Protein AF-A0A068TKT9-F1 (afdb_monomer)

Sequence (336 aa):
YDPDANFDAIRVDAVDNVDADLLQLAAQYFREAYGMATNDATSNQHLSILEDWSHNDPAYMNDHGNDQLTMDDYMHTQLIWSLTKSDAQRGKMDRFLDFYLTNRANDNTENEAQPSYSFVRAHDSEVQTVIAEIVTKLHPEAGNGLMPTQAQMDEAFKIYNADQKKAVKEYTHYNMPSAYAMLLTNKDVIPRVYYGDLYTDDGQYMATKSPYFDAIDALLKARTKYVAGGQTMAVDKNDVMTSVRFGKGAMTVNDAGTAETRTEGVGLIISNNHDLKMADSDQVVLHMGIAHANQAFRAVIMTTATGLAVYNDDNAPIRYTDANGDLIFTNKDVYG

InterPro domains:
  IPR003318 Glycoside hydrolase, family 70, catalytic domain [PF02324] (2-336)
  IPR017853 Glycoside hydrolase superfamily [SSF51445] (5-221)

Foldseek 3Di:
DDPVPDDQEEEAPPCVVDDVVVVVVRLVCCCVVQVAPPDDVSLVSYAYAYPDQDPCVLVVCVVVRCSYAYAWVQLLVLLCQQAWDDPVRHDFLCSPCVGTQDRQQQFQDPPPGRAHAYENAELVRLPLQLLQVLLCVVPVVCPSSSDDDPVSSVVSLVLVLVQLQDPDHDRGTGRPLVSLLCQLQDDRYHYDYYLCQQAPSDDDRPPGGGPCNLSNVLSNVLSVQARDEAKRWDADPLSKIKMKHQAHQHRDLAGLGDPRSQRHMDMDIDDNDQQRADDQPDKDKDSNHQVQAFHKDFDQWADDPNGIDGDPDPPGDIFTHHNSNMTIDGRVRDGD

Nearest PDB structures (foldseek):
  8fg8-assembly2_B  TM=9.795E-01  e=2.805E-38  Streptococcus mutans
  8uf5-assembly2_B  TM=9.750E-01  e=5.174E-38  Streptococcus mutans
  8fkl-assembly1_A  TM=9.672E-01  e=2.482E-38  Streptococcus mutans
  4tvd-assembly1_A  TM=9.367E-01  e=5.764E-36  Leuconostoc mesenteroides subsp. mesenteroides
  3ttq-assembly1_A  TM=9.410E-01  e=2.504E-35  Leuconostoc mesenteroides

pLDDT: mean 97.33, std 2.56, range [72.69, 98.94]

Structure (mmCIF, N/CA/C/O backbone):
data_AF-A0A068TKT9-F1
#
_entry.id   AF-A0A068TKT9-F1
#
loop_
_atom_site.group_PDB
_atom_site.id
_atom_site.type_symbol
_atom_site.label_atom_id
_atom_site.label_alt_id
_atom_site.label_comp_id
_atom_site.label_asym_id
_atom_site.label_entity_id
_atom_site.label_seq_id
_atom_site.pdbx_PDB_ins_code
_atom_site.Cartn_x
_atom_site.Cartn_y
_atom_site.Cartn_z
_atom_site.occupancy
_atom_site.B_iso_or_equiv
_atom_site.auth_seq_id
_atom_site.auth_comp_id
_atom_site.auth_asym_id
_atom_site.auth_atom_id
_atom_site.pdbx_PDB_model_num
ATOM 1 N N . TYR A 1 1 ? 11.960 33.888 -15.525 1.00 85.44 1 TYR A N 1
ATOM 2 C CA . TYR A 1 1 ? 12.183 33.417 -14.151 1.00 85.44 1 TYR A CA 1
ATOM 3 C C . TYR A 1 1 ? 10.817 33.254 -13.537 1.00 85.44 1 TYR A C 1
ATOM 5 O O . TYR A 1 1 ? 10.134 34.258 -13.384 1.00 85.44 1 TYR A O 1
ATOM 13 N N . ASP A 1 2 ? 10.394 32.011 -13.343 1.00 95.31 2 ASP A N 1
ATOM 14 C CA . ASP A 1 2 ? 9.086 31.666 -12.792 1.00 95.31 2 ASP A CA 1
ATOM 15 C C . ASP A 1 2 ? 9.317 31.025 -11.413 1.00 95.31 2 ASP A C 1
ATOM 17 O O . ASP A 1 2 ? 9.881 29.930 -11.363 1.00 95.31 2 ASP A O 1
ATOM 21 N N . PRO A 1 3 ? 9.022 31.727 -10.302 1.00 95.06 3 PRO A N 1
ATOM 22 C CA . PRO A 1 3 ? 9.242 31.201 -8.957 1.00 95.06 3 PRO A CA 1
ATOM 23 C C . PRO A 1 3 ? 8.290 30.052 -8.592 1.00 95.06 3 PRO A C 1
ATOM 25 O O . PRO A 1 3 ? 8.588 29.326 -7.647 1.00 95.06 3 PRO A O 1
ATOM 28 N N . ASP A 1 4 ? 7.211 29.850 -9.353 1.00 97.12 4 ASP A N 1
ATOM 29 C CA . ASP A 1 4 ? 6.196 28.822 -9.095 1.00 97.12 4 ASP A CA 1
ATOM 30 C C . ASP A 1 4 ? 6.466 27.520 -9.880 1.00 97.12 4 ASP A C 1
ATOM 32 O O . ASP A 1 4 ? 5.668 26.586 -9.848 1.00 97.12 4 ASP A O 1
ATOM 36 N N . ALA A 1 5 ? 7.598 27.444 -10.592 1.00 97.06 5 ALA A N 1
ATOM 37 C CA . ALA A 1 5 ? 8.005 26.302 -11.419 1.00 97.06 5 ALA A CA 1
ATOM 38 C C . ALA A 1 5 ? 9.244 25.562 -10.867 1.00 97.06 5 ALA A C 1
ATOM 40 O O . ALA A 1 5 ? 10.006 24.964 -11.631 1.00 97.06 5 ALA A O 1
ATOM 41 N N . ASN A 1 6 ? 9.480 25.645 -9.554 1.00 97.06 6 ASN A N 1
ATOM 42 C CA . ASN A 1 6 ? 10.575 24.951 -8.872 1.00 97.06 6 ASN A CA 1
ATOM 43 C C . ASN A 1 6 ? 10.153 23.545 -8.422 1.00 97.06 6 ASN A C 1
ATOM 45 O O . ASN A 1 6 ? 8.972 23.275 -8.232 1.00 97.06 6 ASN A O 1
ATOM 49 N N . PHE A 1 7 ? 11.130 22.658 -8.230 1.00 98.25 7 PHE A N 1
ATOM 50 C CA . PHE A 1 7 ? 10.905 21.406 -7.509 1.00 98.25 7 PHE A CA 1
ATOM 51 C C . PHE A 1 7 ? 10.937 21.656 -6.002 1.00 98.25 7 PHE A C 1
ATOM 53 O O . PHE A 1 7 ? 11.794 22.398 -5.520 1.00 98.25 7 PHE A O 1
ATOM 60 N N . ASP A 1 8 ? 10.050 20.986 -5.272 1.00 98.19 8 ASP A N 1
ATOM 61 C CA . ASP A 1 8 ? 9.957 21.116 -3.816 1.00 98.19 8 ASP A CA 1
ATOM 62 C C . ASP A 1 8 ? 10.850 20.122 -3.065 1.00 98.19 8 ASP A C 1
ATOM 64 O O . ASP A 1 8 ? 11.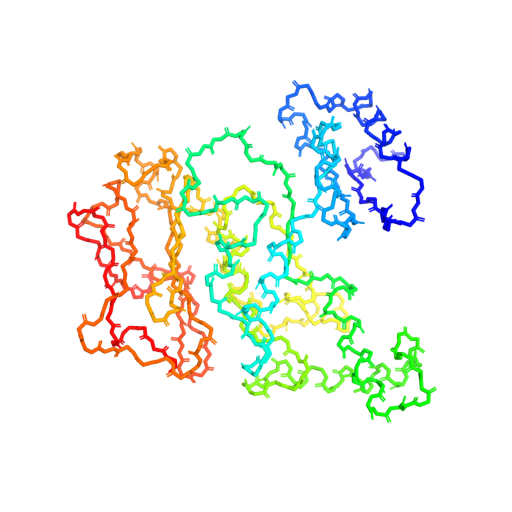219 20.367 -1.921 1.00 98.19 8 ASP A O 1
ATOM 68 N N . ALA A 1 9 ? 11.199 18.995 -3.687 1.00 98.12 9 ALA A N 1
ATOM 69 C CA . ALA A 1 9 ? 11.912 17.896 -3.045 1.00 98.12 9 ALA A CA 1
ATOM 70 C C . ALA A 1 9 ? 12.737 17.080 -4.049 1.00 98.12 9 ALA A C 1
ATOM 72 O O . ALA A 1 9 ? 12.624 17.265 -5.265 1.00 98.12 9 ALA A O 1
ATOM 73 N N . ILE A 1 10 ? 13.553 16.155 -3.537 1.00 98.69 10 ILE A N 1
ATOM 74 C CA . ILE A 1 10 ? 14.392 15.263 -4.345 1.00 98.69 10 ILE A CA 1
ATOM 75 C C . ILE A 1 10 ? 14.132 13.782 -4.045 1.00 98.69 10 ILE A C 1
ATOM 77 O O . ILE A 1 10 ? 13.720 13.404 -2.949 1.00 98.69 10 ILE A O 1
ATOM 81 N N . ARG A 1 11 ? 14.445 12.930 -5.024 1.00 98.81 11 ARG A N 1
ATOM 82 C CA . ARG A 1 11 ? 14.764 11.515 -4.799 1.00 98.81 11 ARG A CA 1
ATOM 83 C C . ARG A 1 11 ? 16.270 11.346 -4.960 1.00 98.81 11 ARG A C 1
ATOM 85 O O . ARG A 1 11 ? 16.796 11.725 -6.006 1.00 98.81 11 ARG A O 1
ATOM 92 N N . VAL A 1 12 ? 16.940 10.764 -3.970 1.00 98.69 12 VAL A N 1
ATOM 93 C CA . VAL A 1 12 ? 18.335 10.333 -4.124 1.00 98.69 12 VAL A CA 1
ATOM 94 C C . VAL A 1 12 ? 18.322 8.945 -4.755 1.00 98.69 12 VAL A C 1
ATOM 96 O O . VAL A 1 12 ? 17.814 7.993 -4.169 1.00 98.69 12 VAL A O 1
ATOM 99 N N . ASP A 1 13 ? 18.785 8.876 -5.997 1.00 98.69 13 ASP A N 1
ATOM 100 C CA . ASP A 1 13 ? 18.866 7.650 -6.793 1.00 98.69 13 ASP A CA 1
ATOM 101 C C . ASP A 1 13 ? 20.052 6.787 -6.355 1.00 98.69 13 ASP A C 1
ATOM 103 O O . ASP A 1 13 ? 21.103 7.342 -6.024 1.00 98.69 13 ASP A O 1
ATOM 107 N N . ALA A 1 14 ? 19.886 5.459 -6.396 1.00 97.94 14 ALA A N 1
ATOM 108 C CA . ALA A 1 14 ? 20.965 4.488 -6.215 1.00 97.94 14 ALA A CA 1
ATOM 109 C C . ALA A 1 14 ? 21.873 4.767 -4.996 1.00 97.94 14 ALA A C 1
ATOM 111 O O . ALA A 1 14 ? 23.102 4.803 -5.121 1.00 97.94 14 ALA A O 1
ATOM 112 N N . VAL A 1 15 ? 21.271 4.976 -3.816 1.00 98.50 15 VAL A N 1
ATOM 113 C CA . VAL A 1 15 ? 21.978 5.384 -2.584 1.00 98.50 15 VAL A CA 1
ATOM 114 C C . VAL A 1 15 ? 23.127 4.429 -2.249 1.00 98.50 15 VAL A C 1
ATOM 116 O O . VAL A 1 15 ? 24.237 4.871 -1.963 1.00 98.50 15 VAL A O 1
ATOM 119 N N . ASP A 1 16 ? 22.901 3.127 -2.417 1.00 98.12 16 ASP A N 1
ATOM 120 C CA . ASP A 1 16 ? 23.878 2.058 -2.163 1.00 98.12 16 ASP A CA 1
ATOM 121 C C . ASP A 1 16 ? 25.043 1.990 -3.169 1.00 98.12 16 ASP A C 1
ATOM 123 O O . ASP A 1 16 ? 25.909 1.110 -3.099 1.00 98.12 16 ASP A O 1
ATOM 127 N N . ASN A 1 17 ? 25.068 2.878 -4.164 1.00 98.31 17 ASN A N 1
ATOM 128 C CA . ASN A 1 17 ? 26.062 2.882 -5.237 1.00 98.31 17 ASN A CA 1
ATOM 129 C C . ASN A 1 17 ? 26.897 4.165 -5.287 1.00 98.31 17 ASN A C 1
ATOM 131 O O . ASN A 1 17 ? 27.710 4.332 -6.202 1.00 98.31 17 ASN A O 1
ATOM 135 N N . VAL A 1 18 ? 26.730 5.051 -4.306 1.00 98.12 18 VAL A N 1
ATOM 136 C CA . VAL A 1 18 ? 27.427 6.336 -4.212 1.00 98.12 18 VAL A CA 1
ATOM 137 C C . VAL A 1 18 ? 28.032 6.541 -2.823 1.00 98.12 18 VAL A C 1
ATOM 139 O O . VAL A 1 18 ? 27.843 5.741 -1.912 1.00 98.12 18 VAL A O 1
ATOM 142 N N . ASP A 1 19 ? 28.816 7.607 -2.673 1.00 98.19 19 ASP A N 1
ATOM 143 C CA . ASP A 1 19 ? 29.329 8.017 -1.367 1.00 98.19 19 ASP A CA 1
ATOM 144 C C . ASP A 1 19 ? 28.186 8.584 -0.505 1.00 98.19 19 ASP A C 1
ATOM 146 O O . ASP A 1 19 ? 27.463 9.488 -0.942 1.00 98.19 19 ASP A O 1
ATOM 150 N N . ALA A 1 20 ? 28.033 8.061 0.715 1.00 97.50 20 ALA A N 1
ATOM 151 C CA . ALA A 1 20 ? 26.976 8.453 1.643 1.00 97.50 20 ALA A CA 1
ATOM 152 C C . ALA A 1 20 ? 27.090 9.917 2.104 1.00 97.50 20 ALA A C 1
ATOM 154 O O . ALA A 1 20 ? 26.076 10.490 2.500 1.00 97.50 20 ALA A O 1
ATOM 155 N N . ASP A 1 21 ? 28.258 10.562 1.953 1.00 98.25 21 ASP A N 1
ATOM 156 C CA . ASP A 1 21 ? 28.441 12.001 2.204 1.00 98.25 21 ASP A CA 1
ATOM 157 C C . ASP A 1 21 ? 27.395 12.866 1.464 1.00 98.25 21 ASP A C 1
ATOM 159 O O . ASP A 1 21 ? 26.999 13.939 1.937 1.00 98.25 21 ASP A O 1
ATOM 163 N N . LEU A 1 22 ? 26.897 12.397 0.310 1.00 98.56 22 LEU A N 1
ATOM 164 C CA . LEU A 1 22 ? 25.840 13.068 -0.451 1.00 98.56 22 LEU A CA 1
ATOM 165 C C . LEU A 1 22 ? 24.538 13.236 0.347 1.00 98.56 22 LEU A C 1
ATOM 167 O O . LEU A 1 22 ? 23.844 14.237 0.159 1.00 98.56 22 LEU A O 1
ATOM 171 N N . LEU A 1 23 ? 24.219 12.307 1.252 1.00 98.50 23 LEU A N 1
ATOM 172 C CA . LEU A 1 23 ? 23.017 12.366 2.087 1.00 98.50 23 LEU A CA 1
ATOM 173 C C . LEU A 1 23 ? 23.104 13.527 3.082 1.00 98.50 23 LEU A C 1
ATOM 175 O O . LEU A 1 23 ? 22.154 14.301 3.226 1.00 98.50 23 LEU A O 1
ATOM 179 N N . GLN A 1 24 ? 24.271 13.725 3.704 1.00 98.00 24 GLN A N 1
ATOM 180 C CA . GLN A 1 24 ? 24.495 14.835 4.634 1.00 98.00 24 GLN A CA 1
ATOM 181 C C . GLN A 1 24 ? 24.553 16.176 3.908 1.00 98.00 24 GLN A C 1
ATOM 183 O O . GLN A 1 24 ? 24.014 17.158 4.414 1.00 98.00 24 GLN A O 1
ATOM 188 N N . LEU A 1 25 ? 25.150 16.226 2.714 1.00 98.44 25 LEU A N 1
ATOM 189 C CA . LEU A 1 25 ? 25.159 17.436 1.889 1.00 98.44 25 LEU A CA 1
ATOM 190 C C . LEU A 1 25 ? 23.742 17.838 1.461 1.00 98.44 25 LEU A C 1
ATOM 192 O O . LEU A 1 25 ? 23.379 19.012 1.561 1.00 98.44 25 LEU A O 1
ATOM 196 N N . ALA A 1 26 ? 22.923 16.874 1.032 1.00 98.38 26 ALA A N 1
ATOM 197 C CA . ALA A 1 26 ? 21.523 17.118 0.703 1.00 98.38 26 ALA A CA 1
ATOM 198 C C . ALA A 1 26 ? 20.732 17.579 1.936 1.00 98.38 26 ALA A C 1
ATOM 200 O O . ALA A 1 26 ? 20.029 18.587 1.873 1.00 98.38 26 ALA A O 1
ATOM 201 N N . ALA A 1 27 ? 20.889 16.899 3.075 1.00 97.88 27 ALA A N 1
ATOM 202 C CA . ALA A 1 27 ? 20.242 17.278 4.329 1.00 97.88 27 ALA A CA 1
ATOM 203 C C . ALA A 1 27 ? 20.622 18.704 4.757 1.00 97.88 27 ALA A C 1
ATOM 205 O O . ALA A 1 27 ? 19.749 19.520 5.050 1.00 97.88 27 ALA A O 1
ATOM 206 N N . GLN A 1 28 ? 21.916 19.037 4.738 1.00 98.25 28 GLN A N 1
ATOM 207 C CA . GLN A 1 28 ? 22.406 20.371 5.072 1.00 98.25 28 GLN A CA 1
ATOM 208 C C . GLN A 1 28 ? 21.787 21.435 4.163 1.00 98.25 28 GLN A C 1
ATOM 210 O O . GLN A 1 28 ? 21.270 22.431 4.666 1.00 98.25 28 GLN A O 1
ATOM 215 N N . TYR A 1 29 ? 21.791 21.211 2.846 1.00 98.56 29 TYR A N 1
ATOM 216 C CA . TYR A 1 29 ? 21.186 22.142 1.897 1.00 98.56 29 TYR A CA 1
ATOM 217 C C . TYR A 1 29 ? 19.711 22.398 2.222 1.00 98.56 29 TYR A C 1
ATOM 219 O O . TYR A 1 29 ? 19.298 23.551 2.326 1.00 98.56 29 TYR A O 1
ATOM 227 N N . PHE A 1 30 ? 18.924 21.342 2.437 1.00 98.31 30 PHE A N 1
ATOM 228 C CA . PHE A 1 30 ? 17.495 21.481 2.701 1.00 98.31 30 PHE A CA 1
ATOM 229 C C . PHE A 1 30 ? 17.198 22.141 4.060 1.00 98.31 30 PHE A C 1
ATOM 231 O O . PHE A 1 30 ? 16.273 22.951 4.174 1.00 98.31 30 PHE A O 1
ATOM 238 N N . ARG A 1 31 ? 18.011 21.866 5.086 1.00 97.44 31 ARG A N 1
ATOM 239 C CA . ARG A 1 31 ? 17.943 22.556 6.385 1.00 97.44 31 ARG A CA 1
ATOM 240 C C . ARG A 1 31 ? 18.254 24.047 6.250 1.00 97.44 31 ARG A C 1
ATOM 242 O O . ARG A 1 31 ? 17.521 24.867 6.793 1.00 97.44 31 ARG A O 1
ATOM 249 N N . GLU A 1 32 ? 19.300 24.413 5.513 1.00 98.12 32 GLU A N 1
ATOM 250 C CA . GLU A 1 32 ? 19.720 25.811 5.347 1.00 98.12 32 GLU A CA 1
ATOM 251 C C . GLU A 1 32 ? 18.785 26.613 4.432 1.00 98.12 32 GLU A C 1
ATOM 253 O O . GLU A 1 32 ? 18.460 27.760 4.739 1.00 98.12 32 GLU A O 1
ATOM 258 N N . ALA A 1 33 ? 18.345 26.024 3.318 1.00 97.81 33 ALA A N 1
ATOM 259 C CA . ALA A 1 33 ? 17.537 26.706 2.311 1.00 97.81 33 ALA A CA 1
ATOM 260 C C . ALA A 1 33 ? 16.054 26.804 2.694 1.00 97.81 33 ALA A C 1
ATOM 262 O O . ALA A 1 33 ? 15.417 27.816 2.397 1.00 97.81 33 ALA A O 1
ATOM 263 N N . TYR A 1 34 ? 15.513 25.776 3.357 1.00 96.88 34 TYR A N 1
ATOM 264 C CA . TYR A 1 34 ? 14.074 25.658 3.616 1.00 96.88 34 TYR A CA 1
ATOM 265 C C . TYR A 1 34 ? 13.717 25.565 5.102 1.00 96.88 34 TYR A C 1
ATOM 267 O O . TYR A 1 34 ? 12.541 25.570 5.454 1.00 96.88 34 TYR A O 1
ATOM 275 N N . GLY A 1 35 ? 14.706 25.499 5.999 1.00 96.06 35 GLY A N 1
ATOM 276 C CA . GLY A 1 35 ? 14.446 25.363 7.431 1.00 96.06 35 GLY A CA 1
ATOM 277 C C . GLY A 1 35 ? 13.887 23.991 7.817 1.00 96.06 35 GLY A C 1
ATOM 278 O O . GLY A 1 35 ? 13.164 23.897 8.813 1.00 96.06 35 GLY A O 1
ATOM 279 N N . MET A 1 36 ? 14.191 22.939 7.045 1.00 94.38 36 MET A N 1
ATOM 280 C CA . MET A 1 36 ? 13.888 21.551 7.423 1.00 94.38 36 MET A CA 1
ATOM 281 C C . MET A 1 36 ? 14.383 21.230 8.843 1.00 94.38 36 MET A C 1
ATOM 283 O O . MET A 1 36 ? 15.317 21.858 9.345 1.00 94.38 36 MET A O 1
ATOM 287 N N . ALA A 1 37 ? 13.755 20.237 9.481 1.00 89.56 37 ALA A N 1
ATOM 288 C CA . ALA A 1 37 ? 14.052 19.779 10.845 1.00 89.56 37 ALA A CA 1
ATOM 289 C C . ALA A 1 37 ? 13.785 20.816 11.960 1.00 89.56 37 ALA A C 1
ATOM 291 O O . ALA A 1 37 ? 14.164 20.608 13.112 1.00 89.56 37 ALA A O 1
ATOM 292 N N . THR A 1 38 ? 13.096 21.922 11.653 1.00 92.38 38 THR A N 1
ATOM 293 C CA . THR A 1 38 ? 12.636 22.884 12.673 1.00 92.38 38 THR A CA 1
ATOM 294 C C . THR A 1 38 ? 11.271 22.522 13.257 1.00 92.38 38 THR A C 1
ATOM 296 O O . THR A 1 38 ? 11.047 22.722 14.449 1.00 92.38 38 THR A O 1
ATOM 299 N N . ASN A 1 39 ? 10.348 22.035 12.422 1.00 95.31 39 ASN A N 1
ATOM 300 C CA . ASN A 1 39 ? 9.014 21.556 12.790 1.00 95.31 39 ASN A CA 1
ATOM 301 C C . ASN A 1 39 ? 8.372 20.805 11.606 1.00 95.31 39 ASN A C 1
ATOM 303 O O . ASN A 1 39 ? 8.753 21.030 10.456 1.00 95.31 39 ASN A O 1
ATOM 307 N N . ASP A 1 40 ? 7.353 19.988 11.875 1.00 95.88 40 ASP A N 1
ATOM 308 C CA . ASP A 1 40 ? 6.693 19.152 10.860 1.00 95.88 40 ASP A CA 1
ATOM 309 C C . ASP A 1 40 ? 6.048 19.953 9.729 1.00 95.88 40 ASP A C 1
ATOM 311 O O . ASP A 1 40 ? 6.098 19.543 8.575 1.00 95.88 40 ASP A O 1
ATOM 315 N N . ALA A 1 41 ? 5.445 21.109 10.027 1.00 97.19 41 ALA A N 1
ATOM 316 C CA . ALA A 1 41 ? 4.762 21.904 9.009 1.00 97.19 41 ALA A CA 1
ATOM 317 C C . ALA A 1 41 ? 5.743 22.452 7.965 1.00 97.19 41 ALA A C 1
ATOM 319 O O . ALA A 1 41 ? 5.398 22.518 6.786 1.00 97.19 41 ALA A O 1
ATOM 320 N N . THR A 1 42 ? 6.956 22.821 8.383 1.00 96.62 42 THR A N 1
ATOM 321 C CA . THR A 1 42 ? 8.046 23.180 7.470 1.00 96.62 42 THR A CA 1
ATOM 322 C C . THR A 1 42 ? 8.599 21.940 6.779 1.00 96.62 42 THR A C 1
ATOM 324 O O . THR A 1 42 ? 8.730 21.936 5.558 1.00 96.62 42 THR A O 1
ATOM 327 N N . SER A 1 43 ? 8.871 20.868 7.532 1.00 96.19 43 SER A N 1
ATOM 328 C CA . SER A 1 43 ? 9.495 19.670 6.970 1.00 96.19 43 SER A CA 1
ATOM 329 C C . SER A 1 43 ? 8.643 19.001 5.885 1.00 96.19 43 SER A C 1
ATOM 331 O O . SER A 1 43 ? 9.140 18.584 4.840 1.00 96.19 43 SER A O 1
ATOM 333 N N . ASN A 1 44 ? 7.328 18.973 6.091 1.00 97.31 44 ASN A N 1
ATOM 334 C CA . ASN A 1 44 ? 6.392 18.313 5.189 1.00 97.31 44 ASN A CA 1
ATOM 335 C C . ASN A 1 44 ? 6.199 19.048 3.851 1.00 97.31 44 ASN A C 1
ATOM 337 O O . ASN A 1 44 ? 5.582 18.492 2.945 1.00 97.31 44 ASN A O 1
ATOM 341 N N . GLN A 1 45 ? 6.722 20.271 3.704 1.00 97.56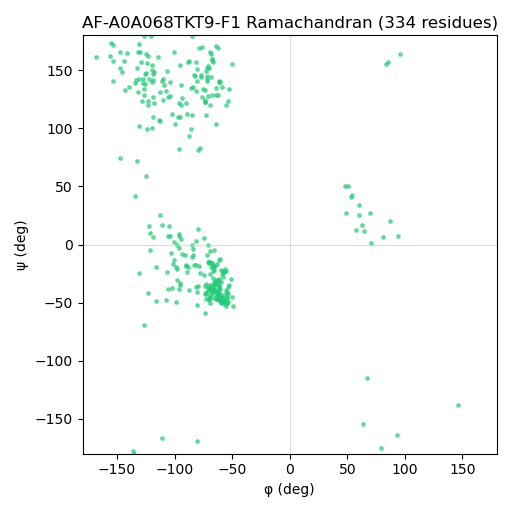 45 GLN A N 1
ATOM 342 C CA . GLN A 1 45 ? 6.697 21.007 2.433 1.00 97.56 45 GLN A CA 1
ATOM 343 C C . GLN A 1 45 ? 7.780 20.532 1.454 1.00 97.56 45 GLN A C 1
ATOM 345 O O . GLN A 1 45 ? 7.648 20.769 0.259 1.00 97.56 45 GLN A O 1
ATOM 350 N N . HIS A 1 46 ? 8.813 19.830 1.935 1.00 97.75 46 HIS A N 1
ATOM 351 C CA . HIS A 1 46 ? 9.990 19.452 1.143 1.00 97.75 46 HIS A CA 1
ATOM 352 C C . HIS A 1 46 ? 10.390 17.979 1.355 1.00 97.75 46 HIS A C 1
ATOM 354 O O . HIS A 1 46 ? 11.569 17.640 1.485 1.00 97.75 46 HIS A O 1
ATOM 360 N N . LEU A 1 47 ? 9.395 17.084 1.405 1.00 97.00 47 LEU A N 1
ATOM 361 C CA . LEU A 1 47 ? 9.582 15.651 1.665 1.00 97.00 47 LEU A CA 1
ATOM 362 C C . LEU A 1 47 ? 10.391 14.962 0.562 1.00 97.00 47 LEU A C 1
ATOM 364 O O . LEU A 1 47 ? 9.872 14.648 -0.510 1.00 97.00 47 LEU A O 1
ATOM 368 N N . SER A 1 48 ? 11.657 14.690 0.863 1.00 98.50 48 SER A N 1
ATOM 369 C CA . SER A 1 48 ? 12.580 13.974 -0.017 1.00 98.50 48 SER A CA 1
ATOM 370 C C . SER A 1 48 ? 12.626 12.484 0.323 1.00 98.50 48 SER A C 1
ATOM 372 O O . SER A 1 48 ? 12.346 12.096 1.456 1.00 98.50 48 SER A O 1
ATOM 374 N N . ILE A 1 49 ? 12.971 11.641 -0.651 1.00 98.88 49 ILE A N 1
ATOM 375 C CA . ILE A 1 49 ? 12.996 10.175 -0.501 1.00 98.88 49 ILE A CA 1
ATOM 376 C C . ILE A 1 49 ? 14.327 9.579 -0.963 1.00 98.88 49 ILE A C 1
ATOM 378 O O . ILE A 1 49 ? 15.020 10.156 -1.806 1.00 98.88 49 ILE A O 1
ATOM 382 N N . LEU A 1 50 ? 14.650 8.399 -0.454 1.00 98.88 50 LEU A N 1
ATOM 383 C CA . LEU A 1 50 ? 15.832 7.631 -0.825 1.00 98.88 50 LEU A CA 1
ATOM 384 C C . LEU A 1 50 ? 15.449 6.383 -1.613 1.00 98.88 50 LEU A C 1
ATOM 386 O O . LEU A 1 50 ? 14.427 5.765 -1.343 1.00 98.88 50 LEU A O 1
ATOM 390 N N . GLU A 1 51 ? 16.242 6.019 -2.612 1.00 98.69 51 GLU A N 1
ATOM 391 C CA . GLU A 1 51 ? 16.273 4.647 -3.116 1.00 98.69 51 GLU A CA 1
ATOM 392 C C . GLU A 1 51 ? 17.432 3.905 -2.448 1.00 98.69 51 GLU A C 1
ATOM 394 O O . GLU A 1 51 ? 18.541 3.836 -2.979 1.00 98.69 51 GLU A O 1
ATOM 399 N N . ASP A 1 52 ? 17.151 3.428 -1.242 1.00 98.19 52 ASP A N 1
ATOM 400 C CA . ASP A 1 52 ? 18.068 2.797 -0.302 1.00 98.19 52 ASP A CA 1
ATOM 401 C C . ASP A 1 52 ? 17.597 1.361 -0.017 1.00 98.19 52 ASP A C 1
ATOM 403 O O . ASP A 1 52 ? 16.609 1.128 0.680 1.00 98.19 52 ASP A O 1
ATOM 407 N N . TRP A 1 53 ? 18.228 0.381 -0.670 1.00 98.19 53 TRP A N 1
ATOM 408 C CA . TRP A 1 53 ? 17.751 -1.008 -0.698 1.00 98.19 53 TRP A CA 1
ATOM 409 C C . TRP A 1 53 ? 18.313 -1.846 0.450 1.00 98.19 53 TRP A C 1
ATOM 411 O O . TRP A 1 53 ? 17.797 -2.929 0.741 1.00 98.19 53 TRP A O 1
ATOM 421 N N . SER A 1 54 ? 19.390 -1.397 1.091 1.00 97.50 54 SER A N 1
ATOM 422 C CA . SER A 1 54 ? 20.014 -2.123 2.185 1.00 97.50 54 SER A CA 1
ATOM 423 C C . SER A 1 54 ? 19.181 -1.994 3.464 1.00 97.50 54 SER A C 1
ATOM 425 O O . SER A 1 54 ? 18.804 -0.915 3.911 1.00 97.50 54 SER A O 1
ATOM 427 N N . HIS A 1 55 ? 18.952 -3.119 4.152 1.00 95.62 55 HIS A N 1
ATOM 428 C CA . HIS A 1 55 ? 18.247 -3.129 5.446 1.00 95.62 55 HIS A CA 1
ATOM 429 C C . HIS A 1 55 ? 19.002 -2.411 6.575 1.00 95.62 55 HIS A C 1
ATOM 431 O O . HIS A 1 55 ? 18.466 -2.287 7.675 1.00 95.62 55 HIS A O 1
ATOM 437 N N . ASN A 1 56 ? 20.231 -1.947 6.330 1.00 97.50 56 ASN A N 1
ATOM 438 C CA . ASN A 1 56 ? 20.980 -1.125 7.281 1.00 97.50 56 ASN A CA 1
ATOM 439 C C . ASN A 1 56 ? 20.688 0.375 7.123 1.00 97.50 56 ASN A C 1
ATOM 441 O O . ASN A 1 56 ? 20.939 1.140 8.057 1.00 97.50 56 ASN A O 1
ATOM 445 N N . ASP A 1 57 ? 20.162 0.796 5.975 1.00 98.44 57 ASP A N 1
ATOM 446 C CA . ASP A 1 57 ? 20.027 2.208 5.617 1.00 98.44 57 ASP A CA 1
ATOM 447 C C . ASP A 1 57 ? 18.975 2.922 6.472 1.00 98.44 57 ASP A C 1
ATOM 449 O O . ASP A 1 57 ? 19.272 4.022 6.947 1.00 98.44 57 ASP A O 1
ATOM 453 N N . PRO A 1 58 ? 17.825 2.299 6.823 1.00 98.44 58 PRO A N 1
ATOM 454 C CA . PRO A 1 58 ? 16.908 2.889 7.789 1.00 98.44 58 PRO A CA 1
ATOM 455 C C . PRO A 1 58 ? 17.595 3.234 9.116 1.00 98.44 58 PRO A C 1
ATOM 457 O O . PRO A 1 58 ? 17.457 4.352 9.606 1.00 98.44 58 PRO A O 1
ATOM 460 N N . ALA A 1 59 ? 18.397 2.326 9.682 1.00 98.19 59 ALA A N 1
ATOM 461 C CA . ALA A 1 59 ? 19.084 2.586 10.949 1.00 98.19 59 ALA A CA 1
ATOM 462 C C . ALA A 1 59 ? 20.061 3.767 10.830 1.00 98.19 59 ALA A C 1
ATOM 464 O O . ALA A 1 59 ? 20.069 4.651 11.686 1.00 98.19 59 ALA A O 1
ATOM 465 N N . TYR A 1 60 ? 20.821 3.821 9.732 1.00 98.19 60 TYR A N 1
ATOM 466 C CA . TYR A 1 60 ? 21.691 4.954 9.436 1.00 98.19 60 TYR A CA 1
ATOM 467 C C . TYR A 1 60 ? 20.895 6.262 9.329 1.00 98.19 60 TYR A C 1
ATOM 469 O O . TYR A 1 60 ? 21.240 7.241 9.987 1.00 98.19 60 TYR A O 1
ATOM 477 N N . MET A 1 61 ? 19.807 6.293 8.559 1.00 98.19 61 MET A N 1
ATOM 478 C CA . MET A 1 61 ? 18.994 7.501 8.390 1.00 98.19 61 MET A CA 1
ATOM 479 C C . MET A 1 61 ? 18.364 7.972 9.697 1.00 98.19 61 MET A C 1
ATOM 481 O O . MET A 1 61 ? 18.304 9.180 9.948 1.00 98.19 61 MET A O 1
ATOM 485 N N . ASN A 1 62 ? 17.978 7.035 10.564 1.00 97.25 62 ASN A N 1
ATOM 486 C CA . ASN A 1 62 ? 17.449 7.353 11.880 1.00 97.25 62 ASN A CA 1
ATOM 487 C C . ASN A 1 62 ? 18.485 8.066 12.758 1.00 97.25 62 ASN A C 1
ATOM 489 O O . ASN A 1 62 ? 18.178 9.091 13.368 1.00 97.25 62 ASN A O 1
ATOM 493 N N . ASP A 1 63 ? 19.730 7.584 12.748 1.00 97.56 63 ASP A N 1
ATOM 494 C CA . ASP A 1 63 ? 20.847 8.202 13.473 1.00 97.56 63 ASP A CA 1
ATOM 495 C C . ASP A 1 63 ? 21.237 9.583 12.907 1.00 97.56 63 ASP A C 1
ATOM 497 O O . ASP A 1 63 ? 21.863 10.388 13.603 1.00 97.56 63 ASP A O 1
ATOM 501 N N . HIS A 1 64 ? 20.842 9.886 11.664 1.00 96.06 64 HIS A N 1
ATOM 502 C CA . HIS A 1 64 ? 21.162 11.138 10.965 1.00 96.06 64 HIS A CA 1
ATOM 503 C C . HIS A 1 64 ? 19.978 12.112 10.850 1.00 96.06 64 HIS A C 1
ATOM 505 O O . HIS A 1 64 ? 20.114 13.176 10.243 1.00 96.06 64 HIS A O 1
ATOM 511 N N . GLY A 1 65 ? 18.852 11.815 11.506 1.00 94.81 65 GLY A N 1
ATOM 512 C CA . GLY A 1 65 ? 17.727 12.741 11.663 1.00 94.81 65 GLY A CA 1
ATOM 513 C C . GLY A 1 65 ? 16.621 12.623 10.615 1.00 94.81 65 GLY A C 1
ATOM 514 O O . GLY A 1 65 ? 15.700 13.434 10.647 1.00 94.81 65 GLY A O 1
ATOM 515 N N . ASN A 1 66 ? 16.673 11.617 9.734 1.00 96.81 66 ASN A N 1
ATOM 516 C CA . ASN A 1 66 ? 15.637 11.323 8.736 1.00 96.81 66 ASN A CA 1
ATOM 517 C C . ASN A 1 66 ? 15.248 12.523 7.836 1.00 96.81 66 ASN A C 1
ATOM 519 O O . ASN A 1 66 ? 14.068 12.725 7.547 1.00 96.81 66 ASN A O 1
ATOM 523 N N . ASP A 1 67 ? 16.211 13.336 7.377 1.00 96.25 67 ASP A N 1
ATOM 524 C CA . ASP A 1 67 ? 15.913 14.472 6.478 1.00 96.25 67 ASP A CA 1
ATOM 525 C C . ASP A 1 67 ? 15.396 14.041 5.097 1.00 96.25 67 ASP A C 1
ATOM 527 O O . ASP A 1 67 ? 14.744 14.818 4.398 1.00 96.25 67 ASP A O 1
ATOM 531 N N . GLN A 1 68 ? 15.689 12.803 4.699 1.00 98.25 68 GLN A N 1
ATOM 532 C CA . GLN A 1 68 ? 15.060 12.113 3.582 1.00 98.25 68 GLN A CA 1
ATOM 533 C C . GLN A 1 68 ? 14.441 10.812 4.097 1.00 98.25 68 GLN A C 1
ATOM 535 O O . GLN A 1 68 ? 15.002 10.146 4.968 1.00 98.25 68 GLN A O 1
ATOM 540 N N . LEU A 1 69 ? 13.282 10.449 3.556 1.00 98.50 69 LEU A N 1
ATOM 541 C CA . LEU A 1 69 ? 12.573 9.232 3.929 1.00 98.50 69 LEU A CA 1
ATOM 542 C C . LEU A 1 69 ? 13.280 8.010 3.345 1.00 98.50 69 LEU A C 1
ATOM 544 O O . LEU A 1 69 ? 13.420 7.899 2.124 1.00 98.50 69 LEU A O 1
ATOM 548 N N . THR A 1 70 ? 13.639 7.082 4.224 1.00 98.81 70 THR A N 1
ATOM 549 C CA . THR A 1 70 ? 14.068 5.729 3.860 1.00 98.81 70 THR A CA 1
ATOM 550 C C . THR A 1 70 ? 12.891 4.906 3.330 1.00 98.81 70 THR A C 1
ATOM 552 O O . THR A 1 70 ? 11.727 5.144 3.692 1.00 98.81 70 THR A O 1
ATOM 555 N N . MET A 1 71 ? 13.172 3.935 2.470 1.00 98.44 71 MET A N 1
ATOM 556 C CA . MET A 1 71 ? 12.196 2.928 2.078 1.00 98.44 71 MET A CA 1
ATOM 557 C C . MET A 1 71 ? 11.958 1.901 3.204 1.00 98.44 71 MET A C 1
ATOM 559 O O . MET A 1 71 ? 12.884 1.302 3.742 1.00 98.44 71 MET A O 1
ATOM 563 N N . ASP A 1 72 ? 10.692 1.600 3.507 1.00 98.56 72 ASP A N 1
ATOM 564 C CA . ASP A 1 72 ? 10.314 0.400 4.268 1.00 98.56 72 ASP A CA 1
ATOM 565 C C . ASP A 1 72 ? 10.321 -0.816 3.323 1.00 98.56 72 ASP A C 1
ATOM 567 O O . ASP A 1 72 ? 9.282 -1.227 2.780 1.00 98.56 72 ASP A O 1
ATOM 571 N N . ASP A 1 73 ? 11.524 -1.358 3.093 1.00 97.94 73 ASP A N 1
ATOM 572 C CA . ASP A 1 73 ? 11.737 -2.534 2.241 1.00 97.94 73 ASP A CA 1
ATOM 573 C C . ASP A 1 73 ? 11.169 -3.818 2.866 1.00 97.94 73 ASP A C 1
ATOM 575 O O . ASP A 1 73 ? 10.755 -4.732 2.154 1.00 97.94 73 ASP A O 1
ATOM 579 N N . TYR A 1 74 ? 11.049 -3.886 4.197 1.00 97.69 74 TYR A N 1
ATOM 580 C CA . TYR A 1 74 ? 10.377 -5.005 4.860 1.00 97.69 74 TYR A CA 1
ATOM 581 C C . TYR A 1 74 ? 8.906 -5.084 4.446 1.00 97.69 74 TYR A C 1
ATOM 583 O O . TYR A 1 74 ? 8.424 -6.160 4.068 1.00 97.69 74 TYR A O 1
ATOM 591 N N . MET A 1 75 ? 8.212 -3.940 4.459 1.00 97.62 75 MET A N 1
ATOM 592 C CA . MET A 1 75 ? 6.833 -3.836 3.997 1.00 97.62 75 MET A CA 1
ATOM 593 C C . MET A 1 75 ? 6.721 -4.087 2.489 1.00 97.62 75 MET A C 1
ATOM 595 O O . MET A 1 75 ? 5.868 -4.879 2.084 1.00 97.62 75 MET A O 1
ATOM 599 N N . HIS A 1 76 ? 7.589 -3.488 1.661 1.00 98.19 76 HIS A N 1
ATOM 600 C CA . HIS A 1 76 ? 7.637 -3.760 0.215 1.00 98.19 76 HIS A CA 1
ATOM 601 C C . HIS A 1 76 ? 7.788 -5.265 -0.059 1.00 98.19 76 HIS A C 1
ATOM 603 O O . HIS A 1 76 ? 6.988 -5.872 -0.775 1.00 98.19 76 HIS A O 1
ATOM 609 N N . THR A 1 77 ? 8.751 -5.900 0.607 1.00 97.81 77 THR A N 1
ATOM 610 C CA . THR A 1 77 ? 9.022 -7.330 0.497 1.00 97.81 77 THR A CA 1
ATOM 611 C C . THR A 1 77 ? 7.801 -8.163 0.882 1.00 97.81 77 THR A C 1
ATOM 613 O O . THR A 1 77 ? 7.469 -9.092 0.151 1.00 97.81 77 THR A O 1
ATOM 616 N N . GLN A 1 78 ? 7.086 -7.864 1.974 1.00 97.88 78 GLN A N 1
ATOM 617 C CA . GLN A 1 78 ? 5.906 -8.665 2.341 1.00 97.88 78 GLN A CA 1
ATOM 618 C C . GLN A 1 78 ? 4.707 -8.411 1.421 1.00 97.88 78 GLN A C 1
ATOM 620 O O . GLN A 1 78 ? 3.982 -9.356 1.099 1.00 97.88 78 GLN A O 1
ATOM 625 N N . LEU A 1 79 ? 4.525 -7.185 0.915 1.00 98.56 79 LEU A N 1
ATOM 626 C CA . LEU A 1 79 ? 3.550 -6.920 -0.148 1.00 98.56 79 LEU A CA 1
ATOM 627 C C . LEU A 1 79 ? 3.812 -7.832 -1.347 1.00 98.56 79 LEU A C 1
ATOM 629 O O . LEU A 1 79 ? 2.875 -8.410 -1.891 1.00 98.56 79 LEU A O 1
ATOM 633 N N . ILE A 1 80 ? 5.077 -8.034 -1.712 1.00 97.94 80 ILE A N 1
ATOM 634 C CA . ILE A 1 80 ? 5.426 -8.923 -2.812 1.00 97.94 80 ILE A CA 1
ATOM 635 C C . ILE A 1 80 ? 5.263 -10.401 -2.440 1.00 97.94 80 ILE A C 1
ATOM 637 O O . ILE A 1 80 ? 4.492 -11.143 -3.055 1.00 97.94 80 ILE A O 1
ATOM 641 N N . TRP A 1 81 ? 5.979 -10.847 -1.416 1.00 98.00 81 TRP A N 1
ATOM 642 C CA . TRP A 1 81 ? 6.141 -12.263 -1.114 1.00 98.00 81 TRP A CA 1
ATOM 643 C C . TRP A 1 81 ? 4.946 -12.891 -0.416 1.00 98.00 81 TRP A C 1
ATOM 645 O O . TRP A 1 81 ? 4.764 -14.092 -0.567 1.00 98.00 81 TRP A O 1
ATOM 655 N N . SER A 1 82 ? 4.108 -12.133 0.289 1.00 98.19 82 SER A N 1
ATOM 656 C CA . SER A 1 82 ? 2.904 -12.685 0.924 1.00 98.19 82 SER A CA 1
ATOM 657 C C . SER A 1 82 ? 1.639 -12.461 0.097 1.00 98.19 82 SER A C 1
ATOM 659 O O . SER A 1 82 ? 0.683 -13.212 0.261 1.00 98.19 82 SER A O 1
ATOM 661 N N . LEU A 1 83 ? 1.600 -11.491 -0.826 1.00 98.38 83 LEU A N 1
ATOM 662 C CA . LEU A 1 83 ? 0.385 -11.217 -1.608 1.00 98.38 83 LEU A CA 1
ATOM 663 C C . LEU A 1 83 ? 0.541 -11.468 -3.102 1.00 98.38 83 LEU A C 1
ATOM 665 O O . LEU A 1 83 ? -0.333 -12.118 -3.682 1.00 98.38 83 LEU A O 1
ATOM 669 N N . THR A 1 84 ? 1.595 -10.960 -3.736 1.00 97.94 84 THR A N 1
ATOM 670 C CA . THR A 1 84 ? 1.599 -10.816 -5.197 1.00 97.94 84 THR A CA 1
ATOM 671 C C . THR A 1 84 ? 2.316 -11.922 -5.963 1.00 97.94 84 THR A C 1
ATOM 673 O O . THR A 1 84 ? 2.044 -12.090 -7.155 1.00 97.94 84 THR A O 1
ATOM 676 N N . LYS A 1 85 ? 3.196 -12.699 -5.318 1.00 97.44 85 LYS A N 1
ATOM 677 C CA . LYS A 1 85 ? 3.795 -13.893 -5.937 1.00 97.44 85 LYS A CA 1
ATOM 678 C C . LYS A 1 85 ? 2.738 -14.969 -6.248 1.00 97.44 85 LYS A C 1
ATOM 680 O O . LYS A 1 85 ? 1.573 -14.871 -5.863 1.00 97.44 85 LYS A O 1
ATOM 685 N N . SER A 1 86 ? 3.146 -16.004 -6.981 1.00 95.69 86 SER A N 1
ATOM 686 C CA . SER A 1 86 ? 2.293 -17.162 -7.271 1.00 95.69 86 SER A CA 1
ATOM 687 C C . SER A 1 86 ? 1.990 -17.982 -6.013 1.00 95.69 86 SER A C 1
ATOM 689 O O . SER A 1 86 ? 2.756 -17.956 -5.054 1.00 95.69 86 SER A O 1
ATOM 691 N N . ASP A 1 87 ? 0.915 -18.771 -6.030 1.00 92.00 87 ASP A N 1
ATOM 692 C CA . ASP A 1 87 ? 0.519 -19.621 -4.896 1.00 92.00 87 ASP A CA 1
ATOM 693 C C . ASP A 1 87 ? 1.647 -20.543 -4.398 1.00 92.00 87 ASP A C 1
ATOM 695 O O . ASP A 1 87 ? 1.846 -20.697 -3.200 1.00 92.00 87 ASP A O 1
ATOM 699 N N . ALA A 1 88 ? 2.468 -21.063 -5.316 1.00 93.00 88 ALA A N 1
ATOM 700 C CA . ALA A 1 88 ? 3.608 -21.922 -4.992 1.00 93.00 88 ALA A CA 1
ATOM 701 C C . ALA A 1 88 ? 4.777 -21.192 -4.298 1.00 93.00 88 ALA A C 1
ATOM 703 O O . ALA A 1 88 ? 5.674 -21.843 -3.766 1.00 93.00 88 ALA A O 1
ATOM 704 N N . GLN A 1 89 ? 4.808 -19.859 -4.351 1.00 95.25 89 GLN A N 1
ATOM 705 C CA . GLN A 1 89 ? 5.887 -19.019 -3.824 1.00 95.25 89 GLN A CA 1
ATOM 706 C C . GLN A 1 89 ? 5.434 -18.110 -2.681 1.00 95.25 89 GLN A C 1
ATOM 708 O O . GLN A 1 89 ? 6.287 -17.601 -1.952 1.00 95.25 89 GLN A O 1
ATOM 713 N N . ARG A 1 90 ? 4.125 -17.862 -2.544 1.00 95.94 90 ARG A N 1
ATOM 714 C CA . ARG A 1 90 ? 3.600 -16.942 -1.536 1.00 95.94 90 ARG A CA 1
ATOM 715 C C . ARG A 1 90 ? 3.879 -17.454 -0.130 1.00 95.94 90 ARG A C 1
ATOM 717 O O . ARG A 1 90 ? 3.577 -18.595 0.210 1.00 95.94 90 ARG A O 1
ATOM 724 N N . GLY A 1 91 ? 4.457 -16.580 0.685 1.00 97.31 91 GLY A N 1
ATOM 725 C CA . GLY A 1 91 ? 4.598 -16.771 2.119 1.00 97.31 91 GLY A CA 1
ATOM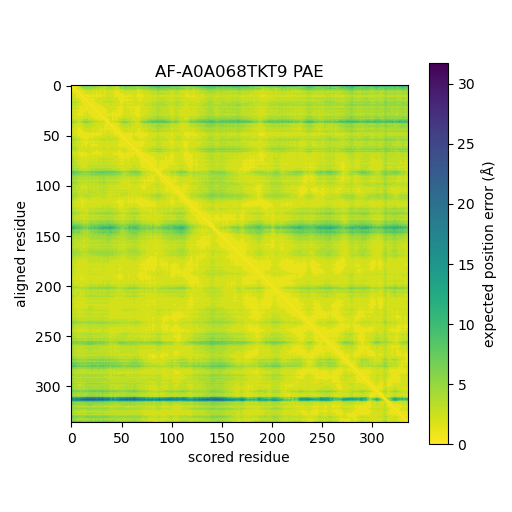 726 C C . GLY A 1 91 ? 3.279 -16.537 2.851 1.00 97.31 91 GLY A C 1
ATOM 727 O O . GLY A 1 91 ? 2.313 -16.038 2.281 1.00 97.31 91 GLY A O 1
ATOM 728 N N . LYS A 1 92 ? 3.258 -16.880 4.136 1.00 97.31 92 LYS A N 1
ATOM 729 C CA . LYS A 1 92 ? 2.112 -16.661 5.023 1.00 97.31 92 LYS A CA 1
ATOM 730 C C . LYS A 1 92 ? 1.857 -15.181 5.313 1.00 97.31 92 LYS A C 1
ATOM 732 O O . LYS A 1 92 ? 2.731 -14.333 5.091 1.00 97.31 92 LYS A O 1
ATOM 737 N N . MET A 1 93 ? 0.665 -14.878 5.822 1.00 98.19 93 MET A N 1
ATOM 738 C CA . MET A 1 93 ? 0.273 -13.517 6.191 1.00 98.19 93 MET A CA 1
ATOM 739 C C . MET A 1 93 ? 0.943 -13.042 7.491 1.00 98.19 93 MET A C 1
ATOM 741 O O . MET A 1 93 ? 1.161 -11.841 7.650 1.00 98.19 93 MET A O 1
ATOM 745 N N . ASP A 1 94 ? 1.319 -13.955 8.397 1.00 97.06 94 ASP A N 1
ATOM 746 C CA . ASP A 1 94 ? 2.033 -13.650 9.656 1.00 97.06 94 ASP A CA 1
ATOM 747 C C . ASP A 1 94 ? 3.372 -12.925 9.447 1.00 97.06 94 ASP A C 1
ATOM 749 O O . ASP A 1 94 ? 3.802 -12.148 10.296 1.00 97.06 94 ASP A O 1
ATOM 753 N N . ARG A 1 95 ? 3.970 -13.055 8.263 1.00 97.69 95 ARG A N 1
ATOM 754 C CA . ARG A 1 95 ? 5.217 -12.380 7.894 1.00 97.69 95 ARG A CA 1
ATOM 755 C C . ARG A 1 95 ? 5.157 -10.855 7.990 1.00 97.69 95 ARG A C 1
ATOM 757 O O . ARG A 1 95 ? 6.189 -10.243 8.244 1.00 97.69 95 ARG A O 1
ATOM 764 N N . PHE A 1 96 ? 3.983 -10.238 7.827 1.00 97.75 96 PHE A N 1
ATOM 765 C CA . PHE A 1 96 ? 3.803 -8.794 8.054 1.00 97.75 96 PHE A CA 1
ATOM 766 C C . PHE A 1 96 ? 3.993 -8.390 9.529 1.00 97.75 96 PHE A C 1
ATOM 768 O O . PHE A 1 96 ? 4.215 -7.216 9.821 1.00 97.75 96 PHE A O 1
ATOM 775 N N . LEU A 1 97 ? 3.903 -9.351 10.453 1.00 97.44 97 LEU A N 1
ATOM 776 C CA . LEU A 1 97 ? 4.144 -9.188 11.887 1.00 97.44 97 LEU A CA 1
ATOM 777 C C . LEU A 1 97 ? 5.531 -9.693 12.316 1.00 97.44 97 LEU A C 1
ATOM 779 O O . LEU A 1 97 ? 5.957 -9.369 13.418 1.00 97.44 97 LEU A O 1
ATOM 783 N N . ASP A 1 98 ? 6.236 -10.437 11.461 1.00 97.00 98 ASP A N 1
ATOM 784 C CA . ASP A 1 98 ? 7.595 -10.930 11.730 1.00 97.00 98 ASP A CA 1
ATOM 785 C C . ASP A 1 98 ? 8.687 -10.021 11.144 1.00 97.00 98 ASP A C 1
ATOM 787 O O . ASP A 1 98 ? 9.766 -9.888 11.721 1.00 97.00 98 ASP A O 1
ATOM 791 N N . PHE A 1 99 ? 8.420 -9.413 9.984 1.00 96.31 99 PHE A N 1
ATOM 792 C CA . PHE A 1 99 ? 9.380 -8.621 9.217 1.00 96.31 99 PHE A CA 1
ATOM 793 C C . PHE A 1 99 ? 8.822 -7.222 8.978 1.00 96.31 99 PHE A C 1
ATOM 795 O O . PHE A 1 99 ? 8.006 -7.015 8.079 1.00 96.31 99 PHE A O 1
ATOM 802 N N . TYR A 1 100 ? 9.264 -6.262 9.785 1.00 96.56 100 TYR A N 1
ATOM 803 C CA . TYR A 1 100 ? 8.752 -4.899 9.754 1.00 96.56 100 TYR A CA 1
ATOM 804 C C . TYR A 1 100 ? 9.833 -3.874 10.106 1.00 96.56 100 TYR A C 1
ATOM 806 O O . TYR A 1 100 ? 10.721 -4.154 10.911 1.00 96.56 100 TYR A O 1
ATOM 814 N N . LEU A 1 101 ? 9.688 -2.655 9.578 1.00 97.69 101 LEU A N 1
ATOM 815 C CA . LEU A 1 101 ? 10.293 -1.465 10.179 1.00 97.69 101 LEU A CA 1
ATOM 816 C C . LEU A 1 101 ? 9.436 -0.952 11.352 1.00 97.69 101 LEU A C 1
ATOM 818 O O . LEU A 1 101 ? 9.951 -0.654 12.426 1.00 97.69 101 LEU A O 1
ATOM 822 N N . THR A 1 102 ? 8.108 -0.963 11.186 1.00 97.75 102 THR A N 1
ATOM 823 C CA . THR A 1 102 ? 7.132 -0.586 12.223 1.00 97.75 102 THR A CA 1
ATOM 824 C C . THR A 1 102 ? 6.223 -1.757 12.578 1.00 97.75 102 THR A C 1
ATOM 826 O O . THR A 1 102 ? 5.496 -2.269 11.721 1.00 97.75 102 THR A O 1
ATOM 829 N N . ASN A 1 103 ? 6.214 -2.157 13.854 1.00 98.00 103 ASN A N 1
ATOM 830 C CA . ASN A 1 103 ? 5.323 -3.210 14.337 1.00 98.00 103 ASN A CA 1
ATOM 831 C C . ASN A 1 103 ? 3.879 -2.699 14.412 1.00 98.00 103 ASN A C 1
ATOM 833 O O . ASN A 1 103 ? 3.543 -1.897 15.280 1.00 98.00 103 ASN A O 1
ATOM 837 N N . ARG A 1 104 ? 3.012 -3.216 13.539 1.00 98.56 104 ARG A N 1
ATOM 838 C CA . ARG A 1 104 ? 1.602 -2.803 13.446 1.00 98.56 104 ARG A CA 1
ATOM 839 C C . ARG A 1 104 ? 0.636 -3.703 14.206 1.00 98.56 104 ARG A C 1
ATOM 841 O O . ARG A 1 104 ? -0.572 -3.514 14.084 1.00 98.56 104 ARG A O 1
ATOM 848 N N . ALA A 1 105 ? 1.133 -4.646 15.014 1.00 98.50 105 ALA A N 1
ATOM 849 C CA . ALA A 1 105 ? 0.274 -5.471 15.861 1.00 98.50 105 ALA A CA 1
ATOM 850 C C . ALA A 1 105 ? -0.592 -4.597 16.781 1.00 98.50 105 ALA A C 1
ATOM 852 O O . ALA A 1 105 ? -1.798 -4.812 16.888 1.00 98.50 105 ALA A O 1
ATOM 853 N N . ASN A 1 106 ? 0.032 -3.587 17.399 1.00 98.44 106 ASN A N 1
ATOM 854 C CA . ASN A 1 106 ? -0.606 -2.562 18.224 1.00 98.44 106 ASN A CA 1
ATOM 855 C C . ASN A 1 106 ? 0.160 -1.236 18.080 1.00 98.44 106 ASN A C 1
ATOM 857 O O . ASN A 1 106 ? 0.909 -0.848 18.974 1.00 98.44 106 ASN A O 1
ATOM 861 N N . ASP A 1 107 ? -0.002 -0.558 16.948 1.00 98.69 107 ASP A N 1
ATOM 862 C CA . ASP A 1 107 ? 0.624 0.740 16.690 1.00 98.69 107 ASP A CA 1
ATOM 863 C C . ASP A 1 107 ? -0.282 1.868 17.216 1.00 98.69 107 ASP A C 1
ATOM 865 O O . ASP A 1 107 ? -1.231 2.311 16.559 1.00 98.69 107 ASP A O 1
ATOM 869 N N . ASN A 1 108 ? -0.015 2.283 18.455 1.00 98.56 108 ASN A N 1
ATOM 870 C CA . ASN A 1 108 ? -0.841 3.207 19.235 1.00 98.56 108 ASN A CA 1
ATOM 871 C C . ASN A 1 108 ? -0.097 4.475 19.697 1.00 98.56 108 ASN A C 1
ATOM 873 O O . ASN A 1 108 ? -0.588 5.190 20.571 1.00 98.56 108 ASN A O 1
ATOM 877 N N . THR A 1 109 ? 1.060 4.769 19.108 1.00 98.44 109 THR A N 1
ATOM 878 C CA . THR A 1 109 ? 1.898 5.932 19.442 1.00 98.44 109 THR A CA 1
ATOM 879 C C . THR A 1 109 ? 1.984 6.918 18.282 1.00 98.44 109 THR A C 1
ATOM 881 O O . THR A 1 109 ? 1.726 6.558 17.142 1.00 98.44 109 THR A O 1
ATOM 884 N N . GLU A 1 110 ? 2.365 8.165 18.542 1.00 97.75 110 GLU A N 1
ATOM 885 C CA . GLU A 1 110 ? 2.715 9.145 17.504 1.00 97.75 110 GLU A CA 1
ATOM 886 C C . GLU A 1 110 ? 4.170 9.574 17.706 1.00 97.75 110 GLU A C 1
ATOM 888 O O . GLU A 1 110 ? 4.626 9.648 18.844 1.00 97.75 110 GLU A O 1
ATOM 893 N N . ASN A 1 111 ? 4.885 9.874 16.618 1.00 95.69 111 ASN A N 1
ATOM 894 C CA . ASN A 1 111 ? 6.283 10.338 16.630 1.00 95.69 111 ASN A CA 1
ATOM 895 C C . ASN A 1 111 ? 7.318 9.347 17.207 1.00 95.69 111 ASN A C 1
ATOM 897 O O . ASN A 1 111 ? 8.433 9.752 17.519 1.00 95.69 111 ASN A O 1
ATOM 901 N N . GLU A 1 112 ? 6.967 8.064 17.331 1.00 97.31 112 GLU A N 1
ATOM 902 C CA . GLU A 1 112 ? 7.878 6.999 17.792 1.00 97.31 112 GLU A CA 1
ATOM 903 C C . GLU A 1 112 ? 8.415 6.145 16.633 1.00 97.31 112 GLU A C 1
ATOM 905 O O . GLU A 1 112 ? 9.569 5.720 16.644 1.00 97.31 112 GLU A O 1
ATOM 910 N N . ALA A 1 113 ? 7.586 5.874 15.621 1.00 97.38 113 ALA A N 1
ATOM 911 C CA . ALA A 1 113 ? 8.007 5.117 14.452 1.00 97.38 113 ALA A CA 1
ATOM 912 C C . ALA A 1 113 ? 8.943 5.948 13.567 1.00 97.38 113 ALA A C 1
ATOM 914 O O . ALA A 1 113 ? 8.705 7.136 13.334 1.00 97.38 113 ALA A O 1
ATOM 915 N N . GLN A 1 114 ? 9.971 5.299 13.015 1.00 97.75 114 GLN A N 1
ATOM 916 C CA . GLN A 1 114 ? 10.832 5.933 12.026 1.00 97.75 114 GLN A CA 1
ATOM 917 C C . GLN A 1 114 ? 10.011 6.311 10.779 1.00 97.75 114 GLN A C 1
ATOM 919 O O . GLN A 1 114 ? 9.313 5.454 10.223 1.00 97.75 114 GLN A O 1
ATOM 924 N N . PRO A 1 115 ? 10.093 7.565 10.301 1.00 98.06 115 PRO A N 1
ATOM 925 C CA . PRO A 1 115 ? 9.388 7.973 9.098 1.00 98.06 115 PRO A CA 1
ATOM 926 C C . PRO A 1 115 ? 9.984 7.271 7.872 1.00 98.06 115 PRO A C 1
ATOM 928 O O . PRO A 1 115 ? 11.190 7.288 7.636 1.00 98.06 115 PRO A O 1
ATOM 931 N N . SER A 1 116 ? 9.113 6.658 7.080 1.00 98.75 116 SER A N 1
ATOM 932 C CA . SER A 1 116 ? 9.483 5.884 5.897 1.00 98.75 116 SER A CA 1
ATOM 933 C C . SER A 1 116 ? 8.404 5.983 4.826 1.00 98.75 116 SER A C 1
ATOM 935 O O . SER A 1 116 ? 7.268 6.408 5.082 1.00 98.75 116 SER A O 1
ATOM 937 N N . TYR A 1 117 ? 8.746 5.569 3.612 1.00 98.88 117 TYR A N 1
ATOM 938 C CA . TYR A 1 117 ? 7.775 5.351 2.547 1.00 98.88 117 TYR A CA 1
ATOM 939 C C . TYR A 1 117 ? 7.805 3.894 2.081 1.00 98.88 117 TYR A C 1
ATOM 941 O O . TYR A 1 117 ? 8.817 3.215 2.193 1.00 98.88 117 TYR A O 1
ATOM 949 N N . SER A 1 118 ? 6.700 3.394 1.535 1.00 98.69 118 SER A N 1
ATOM 950 C CA . SER A 1 118 ? 6.656 2.044 0.957 1.00 98.69 118 SER A CA 1
ATOM 951 C C . SER A 1 118 ? 5.813 2.020 -0.310 1.00 98.69 118 SER A C 1
ATOM 953 O O . SER A 1 118 ? 5.064 2.959 -0.599 1.00 98.69 118 SER A O 1
ATOM 955 N N . PHE A 1 119 ? 5.949 0.957 -1.094 1.00 98.88 119 PHE A N 1
ATOM 956 C CA . PHE A 1 119 ? 5.267 0.782 -2.371 1.00 98.88 119 PHE A CA 1
ATOM 957 C C . PHE A 1 119 ? 5.088 -0.697 -2.706 1.00 98.88 119 PHE A C 1
ATOM 959 O O . PHE A 1 119 ? 5.830 -1.558 -2.235 1.00 98.88 119 PHE A O 1
ATOM 966 N N . VAL A 1 120 ? 4.115 -0.990 -3.572 1.00 98.62 120 VAL A N 1
ATOM 967 C CA . VAL A 1 120 ? 3.962 -2.336 -4.144 1.00 98.62 120 VAL A CA 1
ATOM 968 C C . VAL A 1 120 ? 4.948 -2.528 -5.298 1.00 98.62 120 VAL A C 1
ATOM 970 O O . VAL A 1 120 ? 5.712 -3.481 -5.287 1.00 98.62 120 VAL A O 1
ATOM 973 N N . ARG A 1 121 ? 4.964 -1.608 -6.272 1.00 98.69 121 ARG A N 1
ATOM 974 C CA . ARG A 1 121 ? 5.867 -1.631 -7.437 1.00 98.69 121 ARG A CA 1
ATOM 975 C C . ARG A 1 121 ? 6.531 -0.273 -7.655 1.00 98.69 121 ARG A C 1
ATOM 977 O O . ARG A 1 121 ? 6.095 0.731 -7.090 1.00 98.69 121 ARG A O 1
ATOM 984 N N . ALA A 1 122 ? 7.574 -0.243 -8.474 1.00 98.44 122 ALA A N 1
ATOM 985 C CA . ALA A 1 122 ? 8.196 0.980 -8.969 1.00 98.44 122 ALA A CA 1
ATOM 986 C C . ALA A 1 122 ? 8.465 0.850 -10.475 1.00 98.44 122 ALA A C 1
ATOM 988 O O . ALA A 1 122 ? 8.130 -0.156 -11.087 1.00 98.44 122 ALA A O 1
ATOM 989 N N . HIS A 1 123 ? 9.036 1.885 -11.090 1.00 97.12 123 HIS A N 1
ATOM 990 C CA . HIS A 1 123 ? 9.323 1.877 -12.528 1.00 97.12 123 HIS A CA 1
ATOM 991 C C . HIS A 1 123 ? 10.298 0.758 -12.942 1.00 97.12 123 HIS A C 1
ATOM 993 O O . HIS A 1 123 ? 10.216 0.236 -14.050 1.00 97.12 123 HIS A O 1
ATOM 999 N N . ASP A 1 124 ? 11.185 0.381 -12.032 1.00 94.50 124 ASP A N 1
ATOM 1000 C CA . ASP A 1 124 ? 12.196 -0.657 -12.146 1.00 94.50 124 ASP A CA 1
ATOM 1001 C C . ASP A 1 124 ? 11.831 -1.892 -11.297 1.00 94.50 124 ASP A C 1
ATOM 1003 O O . ASP A 1 124 ? 11.838 -3.020 -11.800 1.00 94.50 124 ASP A O 1
ATOM 1007 N N . SER A 1 125 ? 11.441 -1.691 -10.034 1.00 96.38 125 SER A N 1
ATOM 1008 C CA . SER A 1 125 ? 11.070 -2.771 -9.119 1.00 96.38 125 SER A CA 1
ATOM 1009 C C . SER A 1 125 ? 9.753 -3.425 -9.527 1.00 96.38 125 SER A C 1
ATOM 1011 O O . SER A 1 125 ? 8.698 -2.786 -9.576 1.00 96.38 125 SER A O 1
ATOM 1013 N N . GLU A 1 126 ? 9.827 -4.732 -9.796 1.00 97.00 126 GLU A N 1
ATOM 1014 C CA . GLU A 1 126 ? 8.685 -5.582 -10.142 1.00 97.00 126 GLU A CA 1
ATOM 1015 C C . GLU A 1 126 ? 7.943 -5.131 -11.430 1.00 97.00 126 GLU A C 1
ATOM 1017 O O . GLU A 1 126 ? 6.769 -5.443 -11.643 1.00 97.00 126 GLU A O 1
ATOM 1022 N N . VAL A 1 127 ? 8.643 -4.429 -12.332 1.00 96.94 127 VAL A N 1
ATOM 1023 C CA . VAL A 1 127 ? 8.179 -4.107 -13.697 1.00 96.94 127 VAL A CA 1
ATOM 1024 C C . VAL A 1 127 ? 9.217 -4.560 -14.712 1.00 96.94 127 VAL A C 1
ATOM 1026 O O . VAL A 1 127 ? 8.998 -5.538 -15.430 1.00 96.94 127 VAL A O 1
ATOM 1029 N N . GLN A 1 128 ? 10.379 -3.897 -14.747 1.00 95.06 128 GLN A N 1
ATOM 1030 C CA . GLN A 1 128 ? 11.401 -4.185 -15.755 1.00 95.06 128 GLN A CA 1
ATOM 1031 C C . GLN A 1 128 ? 11.954 -5.607 -15.608 1.00 95.06 128 GLN A C 1
ATOM 1033 O O . GLN A 1 128 ? 12.295 -6.235 -16.603 1.00 95.06 128 GLN A O 1
ATOM 1038 N N . THR A 1 129 ? 11.990 -6.143 -14.383 1.00 94.31 129 THR A N 1
ATOM 1039 C CA . THR A 1 129 ? 12.414 -7.521 -14.101 1.00 94.31 129 THR A CA 1
ATOM 1040 C C . THR A 1 129 ? 11.418 -8.552 -14.631 1.00 94.31 129 THR A C 1
ATOM 1042 O O . THR A 1 129 ? 11.835 -9.570 -15.179 1.00 94.31 129 THR A O 1
ATOM 1045 N N . VAL A 1 130 ? 10.113 -8.271 -14.555 1.00 97.12 130 VAL A N 1
ATOM 1046 C CA . VAL A 1 130 ? 9.057 -9.133 -15.115 1.00 97.12 130 VAL A CA 1
ATOM 1047 C C . VAL A 1 130 ? 9.106 -9.111 -16.642 1.00 97.12 130 VAL A C 1
ATOM 1049 O O . VAL A 1 130 ? 9.040 -10.157 -17.287 1.00 97.12 130 VAL A O 1
ATOM 1052 N N . ILE A 1 131 ? 9.281 -7.928 -17.240 1.00 97.75 131 ILE A N 1
ATOM 1053 C CA . ILE A 1 131 ? 9.471 -7.800 -18.690 1.00 97.75 131 ILE A CA 1
ATOM 1054 C C . ILE A 1 131 ? 10.748 -8.522 -19.131 1.00 97.75 131 ILE A C 1
ATOM 1056 O O . ILE A 1 131 ? 10.712 -9.276 -20.102 1.00 97.75 131 ILE A O 1
ATOM 1060 N N . ALA A 1 132 ? 11.852 -8.362 -18.401 1.00 97.06 132 ALA A N 1
ATOM 1061 C CA . ALA A 1 132 ? 13.109 -9.046 -18.678 1.00 97.06 132 ALA A CA 1
ATOM 1062 C C . ALA A 1 132 ? 12.983 -10.574 -18.579 1.00 97.06 132 ALA A C 1
ATOM 1064 O O . ALA A 1 132 ? 13.585 -11.281 -19.389 1.00 97.06 132 ALA A O 1
ATOM 1065 N N . GLU A 1 133 ? 12.172 -11.100 -17.653 1.00 97.00 133 GLU A N 1
ATOM 1066 C CA . GLU A 1 133 ? 11.860 -12.532 -17.584 1.00 97.00 133 GLU A CA 1
ATOM 1067 C C . GLU A 1 133 ? 11.154 -13.010 -18.860 1.00 97.00 133 GLU A C 1
ATOM 1069 O O . GLU A 1 133 ? 11.565 -14.009 -19.458 1.00 97.00 133 GLU A O 1
ATOM 1074 N N . ILE A 1 134 ? 10.126 -12.283 -19.311 1.00 98.25 134 ILE A N 1
ATOM 1075 C CA . ILE A 1 134 ? 9.403 -12.603 -20.550 1.00 98.25 134 ILE A CA 1
ATOM 1076 C C . ILE A 1 134 ? 10.361 -12.553 -21.746 1.00 98.25 134 ILE A C 1
ATOM 1078 O O . ILE A 1 134 ? 10.404 -13.495 -22.539 1.00 98.25 134 ILE A O 1
ATOM 1082 N N . VAL A 1 135 ? 11.166 -11.490 -21.855 1.00 98.19 135 VAL A N 1
ATOM 1083 C CA . VAL A 1 135 ? 12.164 -11.336 -22.922 1.00 98.19 135 VAL A CA 1
ATOM 1084 C C . VAL A 1 135 ? 13.144 -12.502 -22.906 1.00 98.19 135 VAL A C 1
ATOM 1086 O O . VAL A 1 135 ? 13.343 -13.118 -23.942 1.00 98.19 135 VAL A O 1
ATOM 1089 N N . THR A 1 136 ? 13.716 -12.853 -21.754 1.00 97.38 136 THR A N 1
ATOM 1090 C CA . THR A 1 136 ? 14.726 -13.920 -21.651 1.00 97.38 136 THR A CA 1
ATOM 1091 C C . THR A 1 136 ? 14.155 -15.291 -22.024 1.00 97.38 136 THR A C 1
ATOM 1093 O O . THR A 1 136 ? 14.857 -16.112 -22.613 1.00 97.38 136 THR A O 1
ATOM 1096 N N . LYS A 1 137 ? 12.873 -15.555 -21.727 1.00 96.81 137 LYS A N 1
ATOM 1097 C CA . LYS A 1 137 ? 12.203 -16.802 -22.135 1.00 96.81 137 LYS A CA 1
ATOM 1098 C C . LYS A 1 137 ? 11.957 -16.882 -23.644 1.00 96.81 137 LYS A C 1
ATOM 1100 O O . LYS A 1 137 ? 12.060 -17.970 -24.207 1.00 96.81 137 LYS A O 1
ATOM 1105 N N . LEU A 1 138 ? 11.616 -15.765 -24.286 1.00 96.75 138 LEU A N 1
ATOM 1106 C CA . LEU A 1 138 ? 11.359 -15.711 -25.731 1.00 96.75 138 LEU A CA 1
ATOM 1107 C C . LEU A 1 138 ? 12.644 -15.605 -26.563 1.00 96.75 138 LEU A C 1
ATOM 1109 O O . LEU A 1 138 ? 12.736 -16.201 -27.634 1.00 96.75 138 LEU A O 1
ATOM 1113 N N . HIS A 1 139 ? 13.620 -14.860 -26.045 1.00 95.75 139 HIS A N 1
ATOM 1114 C CA . HIS A 1 139 ? 14.854 -14.432 -26.703 1.00 95.75 139 HIS A CA 1
ATOM 1115 C C . HIS A 1 139 ? 16.059 -14.687 -25.779 1.00 95.75 139 HIS A C 1
ATOM 1117 O O . HIS A 1 139 ? 16.619 -13.741 -25.214 1.00 95.75 139 HIS A O 1
ATOM 1123 N N . PRO A 1 140 ? 16.480 -15.951 -25.570 1.00 94.06 140 PRO A N 1
ATOM 1124 C CA . PRO A 1 140 ? 17.571 -16.282 -24.645 1.00 94.06 140 PRO A CA 1
ATOM 1125 C C . PRO A 1 140 ? 18.913 -15.617 -24.992 1.00 94.06 140 PRO A C 1
ATOM 1127 O O . PRO A 1 140 ? 19.784 -15.466 -24.136 1.00 94.06 140 PRO A O 1
ATOM 1130 N N . GLU A 1 141 ? 19.105 -15.207 -26.246 1.00 93.88 141 GLU A N 1
ATOM 1131 C CA . GLU A 1 141 ? 20.277 -14.465 -26.707 1.00 93.88 141 GLU A CA 1
ATOM 1132 C C . GLU A 1 141 ? 20.334 -13.016 -26.199 1.00 93.88 141 GLU A C 1
ATOM 1134 O O . GLU A 1 141 ? 21.401 -12.404 -26.243 1.00 93.88 141 GLU A O 1
ATOM 1139 N N . ALA A 1 142 ? 19.227 -12.478 -25.674 1.00 89.69 142 ALA A N 1
ATOM 1140 C CA . ALA A 1 142 ? 19.154 -11.144 -25.072 1.00 89.69 142 ALA A CA 1
ATOM 1141 C C . ALA A 1 142 ? 19.820 -11.062 -23.679 1.00 89.69 142 ALA A C 1
ATOM 1143 O O . ALA A 1 142 ? 19.745 -10.033 -23.003 1.00 89.69 142 ALA A O 1
ATOM 1144 N N . GLY A 1 143 ? 20.482 -12.134 -23.231 1.00 91.62 143 GLY A N 1
ATOM 1145 C CA . GLY A 1 143 ? 21.213 -12.169 -21.970 1.00 91.62 143 GLY A CA 1
ATOM 1146 C C . GLY A 1 143 ? 20.273 -12.073 -20.772 1.00 91.62 143 GLY A C 1
ATOM 1147 O O . GLY A 1 143 ? 19.486 -12.979 -20.531 1.00 91.62 143 GLY A O 1
ATOM 1148 N N . ASN A 1 144 ? 20.378 -10.987 -20.003 1.00 90.81 144 ASN A N 1
ATOM 1149 C CA . ASN A 1 144 ? 19.541 -10.763 -18.821 1.00 90.81 144 ASN A CA 1
ATOM 1150 C C . ASN A 1 144 ? 18.178 -10.123 -19.139 1.00 90.81 144 ASN A C 1
ATOM 1152 O O . ASN A 1 144 ? 17.428 -9.841 -18.211 1.00 90.81 144 ASN A O 1
ATOM 1156 N N . GLY A 1 145 ? 17.881 -9.830 -20.410 1.00 93.19 145 GLY A N 1
ATOM 1157 C CA . GLY A 1 145 ? 16.606 -9.248 -20.833 1.00 93.19 145 GLY A CA 1
ATOM 1158 C C . GLY A 1 145 ? 16.383 -7.784 -20.428 1.00 93.19 145 GLY A C 1
ATOM 1159 O O . GLY A 1 145 ? 15.336 -7.238 -20.761 1.00 93.19 145 GLY A O 1
ATOM 1160 N N . LEU A 1 146 ? 17.345 -7.131 -19.759 1.00 94.00 146 LEU A N 1
ATOM 1161 C CA . LEU A 1 146 ? 17.243 -5.731 -19.304 1.00 94.00 146 LEU A CA 1
ATOM 1162 C C . LEU A 1 146 ? 17.618 -4.705 -20.385 1.00 94.00 146 LEU A C 1
ATOM 1164 O O . LEU A 1 146 ? 17.407 -3.510 -20.208 1.00 94.00 146 LEU A O 1
ATOM 1168 N N . MET A 1 147 ? 18.164 -5.159 -21.513 1.00 93.88 147 MET A N 1
ATOM 1169 C CA . MET A 1 147 ? 18.462 -4.322 -22.681 1.00 93.88 147 MET A CA 1
ATOM 1170 C C . MET A 1 147 ? 17.796 -4.891 -23.946 1.00 93.88 147 MET A C 1
ATOM 1172 O O . MET A 1 147 ? 18.496 -5.253 -24.896 1.00 93.88 147 MET A O 1
ATOM 1176 N N . PRO A 1 148 ? 16.456 -5.033 -23.971 1.00 94.75 148 PRO A N 1
ATOM 1177 C CA . PRO A 1 148 ? 15.759 -5.579 -25.126 1.00 94.75 148 PRO A CA 1
ATOM 1178 C C . PRO A 1 148 ? 15.771 -4.587 -26.293 1.00 94.75 148 PRO A C 1
ATOM 1180 O O . PRO A 1 148 ? 15.762 -3.368 -26.117 1.00 94.75 148 PRO A O 1
ATOM 1183 N N . THR A 1 149 ? 15.715 -5.107 -27.516 1.00 96.62 149 THR A N 1
ATOM 1184 C CA . THR A 1 149 ? 15.344 -4.289 -28.679 1.00 96.62 149 THR A CA 1
ATOM 1185 C C . THR A 1 149 ? 13.875 -3.861 -28.580 1.00 96.62 149 THR A C 1
ATOM 1187 O O . THR A 1 149 ? 13.074 -4.529 -27.924 1.00 96.62 149 THR A O 1
ATOM 1190 N N . GLN A 1 150 ? 13.475 -2.799 -29.290 1.00 96.19 150 GLN A N 1
ATOM 1191 C CA . GLN A 1 150 ? 12.071 -2.358 -29.301 1.00 96.19 150 GLN A CA 1
ATOM 1192 C C . GLN A 1 150 ? 11.107 -3.482 -29.718 1.00 96.19 150 GLN A C 1
ATOM 1194 O O . GLN A 1 150 ? 10.050 -3.636 -29.123 1.00 96.19 150 GLN A O 1
ATOM 1199 N N . ALA A 1 151 ? 11.488 -4.314 -30.694 1.00 97.12 151 ALA A N 1
ATOM 1200 C CA . ALA A 1 151 ? 10.653 -5.428 -31.144 1.00 97.12 151 ALA A CA 1
ATOM 1201 C C . ALA A 1 151 ? 10.447 -6.492 -30.050 1.00 97.12 151 ALA A C 1
ATOM 1203 O O . ALA A 1 151 ? 9.334 -6.988 -29.883 1.00 97.12 151 ALA A O 1
ATOM 1204 N N . GLN A 1 152 ? 11.499 -6.812 -29.289 1.00 97.50 152 GLN A N 1
ATOM 1205 C CA . GLN A 1 152 ? 11.421 -7.738 -28.152 1.00 97.50 152 GLN A CA 1
ATOM 1206 C C . GLN A 1 152 ? 10.577 -7.147 -27.016 1.00 97.50 152 GLN A C 1
ATOM 1208 O O . GLN A 1 152 ? 9.781 -7.857 -26.406 1.00 97.50 152 GLN A O 1
ATOM 1213 N N . MET A 1 153 ? 10.706 -5.840 -26.766 1.00 96.69 153 MET A N 1
ATOM 1214 C CA . MET A 1 153 ? 9.901 -5.123 -25.777 1.00 96.69 153 MET A CA 1
ATOM 1215 C C . MET A 1 153 ? 8.410 -5.117 -26.157 1.00 96.69 153 MET A C 1
ATOM 1217 O O . MET A 1 153 ? 7.570 -5.472 -25.333 1.00 96.69 153 MET A O 1
ATOM 1221 N N . ASP A 1 154 ? 8.072 -4.803 -27.412 1.00 97.06 154 ASP A N 1
ATOM 1222 C CA . ASP A 1 154 ? 6.691 -4.808 -27.917 1.00 97.06 154 ASP A CA 1
ATOM 1223 C C . ASP A 1 154 ? 6.049 -6.203 -27.843 1.00 97.06 154 ASP A C 1
ATOM 1225 O O . ASP A 1 154 ? 4.843 -6.342 -27.622 1.00 97.06 154 ASP A O 1
ATOM 1229 N N . GLU A 1 155 ? 6.835 -7.258 -28.067 1.00 97.81 155 GLU A N 1
ATOM 1230 C CA . GLU A 1 155 ? 6.379 -8.638 -27.916 1.00 97.81 155 GLU A CA 1
ATOM 1231 C C . GLU A 1 155 ? 6.143 -8.996 -26.443 1.00 97.81 155 GLU A C 1
ATOM 1233 O O . GLU A 1 155 ? 5.078 -9.522 -26.106 1.00 97.81 155 GLU A O 1
ATOM 1238 N N . ALA A 1 156 ? 7.078 -8.642 -25.558 1.00 98.31 156 ALA A N 1
ATOM 1239 C CA . ALA A 1 156 ? 6.955 -8.888 -24.128 1.00 98.31 156 ALA A CA 1
ATOM 1240 C C . ALA A 1 156 ? 5.740 -8.168 -23.519 1.00 98.31 156 ALA A C 1
ATOM 1242 O O . ALA A 1 156 ? 4.975 -8.788 -22.779 1.00 98.31 156 ALA A O 1
ATOM 1243 N N . PHE A 1 157 ? 5.485 -6.909 -23.894 1.00 98.25 157 PHE A N 1
ATOM 1244 C CA . PHE A 1 157 ? 4.322 -6.163 -23.402 1.00 98.25 157 PHE A CA 1
ATOM 1245 C C . PHE A 1 157 ? 2.985 -6.759 -23.845 1.00 98.25 157 PHE A C 1
ATOM 1247 O O . PHE A 1 157 ? 2.026 -6.741 -23.074 1.00 98.25 157 PHE A O 1
ATOM 1254 N N . LYS A 1 158 ? 2.896 -7.369 -25.036 1.00 98.06 158 LYS A N 1
ATOM 1255 C CA . LYS A 1 158 ? 1.675 -8.091 -25.445 1.00 98.06 158 LYS A CA 1
ATOM 1256 C C . LYS A 1 158 ? 1.368 -9.254 -24.502 1.00 98.06 158 LYS A C 1
ATOM 1258 O O . LYS A 1 158 ? 0.206 -9.449 -24.143 1.00 98.06 158 LYS A O 1
ATOM 1263 N N . ILE A 1 159 ? 2.392 -10.008 -24.097 1.00 98.56 159 ILE A N 1
ATOM 1264 C CA . ILE A 1 159 ? 2.248 -11.123 -23.152 1.00 98.56 159 ILE A CA 1
ATOM 1265 C C . ILE A 1 159 ? 1.908 -10.594 -21.764 1.00 98.56 159 ILE A C 1
ATOM 1267 O O . ILE A 1 159 ? 0.921 -11.033 -21.177 1.00 98.56 159 ILE A O 1
ATOM 1271 N N . TYR A 1 160 ? 2.672 -9.620 -21.275 1.00 98.50 160 TYR A N 1
ATOM 1272 C CA . TYR A 1 160 ? 2.480 -8.990 -19.974 1.00 98.50 160 TYR A CA 1
ATOM 1273 C C . TYR A 1 160 ? 1.054 -8.432 -19.807 1.00 98.50 160 TYR A C 1
ATOM 1275 O O . TYR A 1 160 ? 0.346 -8.795 -18.867 1.00 98.50 160 TYR A O 1
ATOM 1283 N N . ASN A 1 161 ? 0.570 -7.645 -20.774 1.00 98.00 161 ASN A N 1
ATOM 1284 C CA . ASN A 1 161 ? -0.764 -7.038 -20.734 1.00 98.00 161 ASN A CA 1
ATOM 1285 C C . ASN A 1 161 ? -1.900 -8.067 -20.811 1.00 98.00 161 ASN A C 1
ATOM 1287 O O . ASN A 1 161 ? -2.982 -7.856 -20.251 1.00 98.00 161 ASN A O 1
ATOM 1291 N N . ALA A 1 162 ? -1.690 -9.177 -21.522 1.00 98.25 162 ALA A N 1
ATOM 1292 C CA . ALA A 1 162 ? -2.644 -10.280 -21.544 1.00 98.25 162 ALA A CA 1
ATOM 1293 C C . ALA A 1 162 ? -2.635 -11.050 -20.215 1.00 98.25 162 ALA A C 1
ATOM 1295 O O . ALA A 1 162 ? -3.697 -11.417 -19.712 1.00 98.25 162 ALA A O 1
ATOM 1296 N N . ASP A 1 163 ? -1.456 -11.272 -19.635 1.00 98.62 163 ASP A N 1
ATOM 1297 C CA . ASP A 1 163 ? -1.272 -11.982 -18.372 1.00 98.62 163 ASP A CA 1
ATOM 1298 C C . ASP A 1 163 ? -1.873 -11.225 -17.178 1.00 98.62 163 ASP A C 1
ATOM 1300 O O . ASP A 1 163 ? -2.574 -11.823 -16.358 1.00 98.62 163 ASP A O 1
ATOM 1304 N N . GLN A 1 164 ? -1.744 -9.894 -17.154 1.00 97.81 164 GLN A N 1
ATOM 1305 C CA . GLN A 1 164 ? -2.326 -9.034 -16.116 1.00 97.81 164 GLN A CA 1
ATOM 1306 C C . GLN A 1 164 ? -3.854 -9.198 -15.988 1.00 97.81 164 GLN A C 1
ATOM 1308 O O . GLN A 1 164 ? -4.420 -8.971 -14.919 1.00 97.81 164 GLN A O 1
ATOM 1313 N N . LYS A 1 165 ? -4.532 -9.660 -17.045 1.00 96.62 165 LYS A N 1
ATOM 1314 C CA . LYS A 1 165 ? -5.989 -9.877 -17.081 1.00 96.62 165 LYS A CA 1
ATOM 1315 C C . LYS A 1 165 ? -6.412 -11.304 -16.725 1.00 96.62 165 LYS A C 1
ATOM 1317 O O . LYS A 1 165 ? -7.607 -11.562 -16.597 1.00 96.62 165 LYS A O 1
ATOM 1322 N N . LYS A 1 166 ? -5.472 -12.242 -16.582 1.00 97.38 166 LYS A N 1
ATOM 1323 C CA . LYS A 1 166 ? -5.779 -13.631 -16.220 1.00 97.38 166 LYS A CA 1
ATOM 1324 C C . LYS A 1 166 ? -6.010 -13.772 -14.717 1.00 97.38 166 LYS A C 1
ATOM 1326 O O . LYS A 1 166 ? -5.396 -13.062 -13.919 1.00 97.38 166 LYS A O 1
ATOM 1331 N N . ALA A 1 167 ? -6.843 -14.747 -14.354 1.00 95.50 167 ALA A N 1
ATOM 1332 C CA . ALA A 1 167 ? -6.958 -15.237 -12.981 1.00 95.50 167 ALA A CA 1
ATOM 1333 C C . ALA A 1 167 ? -5.725 -16.064 -12.577 1.00 95.50 167 ALA A C 1
ATOM 1335 O O . ALA A 1 167 ? -5.188 -15.867 -11.496 1.00 95.50 167 ALA A O 1
ATOM 1336 N N . VAL A 1 168 ? -5.247 -16.935 -13.476 1.00 96.94 168 VAL A N 1
ATOM 1337 C CA . VAL A 1 168 ? -3.979 -17.665 -13.329 1.00 96.94 168 VAL A CA 1
ATOM 1338 C C . VAL A 1 168 ? -2.917 -16.951 -14.157 1.00 96.94 168 VAL A C 1
ATOM 1340 O O . VAL A 1 168 ? -2.926 -17.014 -15.388 1.00 96.94 168 VAL A O 1
ATOM 1343 N N . LYS A 1 169 ? -2.050 -16.224 -13.463 1.00 97.94 169 LYS A N 1
ATOM 1344 C CA . LYS A 1 169 ? -0.970 -15.399 -14.003 1.00 97.94 169 LYS A CA 1
ATOM 1345 C C . LYS A 1 169 ? 0.333 -16.185 -14.031 1.00 97.94 169 LYS A C 1
ATOM 1347 O O . LYS A 1 169 ? 0.654 -16.893 -13.074 1.00 97.94 169 LYS A O 1
ATOM 1352 N N . GLU A 1 170 ? 1.070 -16.051 -15.122 1.00 97.31 170 GLU A N 1
ATOM 1353 C CA . GLU A 1 170 ? 2.388 -16.668 -15.277 1.00 97.31 170 GLU A CA 1
ATOM 1354 C C . GLU A 1 170 ? 3.518 -15.703 -14.902 1.00 97.31 170 GLU A C 1
ATOM 1356 O O . GLU A 1 170 ? 4.530 -16.142 -14.368 1.00 97.31 170 GLU A O 1
ATOM 1361 N N . TYR A 1 171 ? 3.328 -14.405 -15.151 1.00 97.44 171 TYR A N 1
ATOM 1362 C CA . TYR A 1 171 ? 4.373 -13.384 -15.015 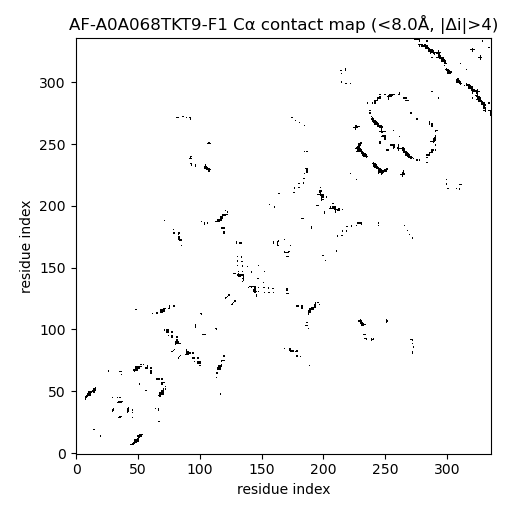1.00 97.44 171 TYR A CA 1
ATOM 1363 C C . TYR A 1 171 ? 3.974 -12.264 -14.060 1.00 97.44 171 TYR A C 1
ATOM 1365 O O . TYR A 1 171 ? 4.780 -11.773 -13.277 1.00 97.44 171 TYR A O 1
ATOM 1373 N N . THR A 1 172 ? 2.723 -11.826 -14.154 1.00 98.25 172 THR A N 1
ATOM 1374 C CA . THR A 1 172 ? 2.245 -10.622 -13.478 1.00 98.25 172 THR A CA 1
ATOM 1375 C C . THR A 1 172 ? 1.756 -10.899 -12.063 1.00 98.25 172 THR A C 1
ATOM 1377 O O . THR A 1 172 ? 1.359 -12.009 -11.707 1.00 98.25 172 THR A O 1
ATOM 1380 N N . HIS A 1 173 ? 1.754 -9.847 -11.252 1.00 98.44 173 HIS A N 1
ATOM 1381 C CA . HIS A 1 173 ? 1.393 -9.885 -9.841 1.00 98.44 173 HIS A CA 1
ATOM 1382 C C . HIS A 1 173 ? -0.064 -10.269 -9.577 1.00 98.44 173 HIS A C 1
ATOM 1384 O O . HIS A 1 173 ? -0.997 -9.731 -10.181 1.00 98.44 173 HIS A O 1
ATOM 1390 N N . TYR A 1 174 ? -0.258 -11.167 -8.612 1.00 98.50 174 TYR A N 1
ATOM 1391 C CA . TYR A 1 174 ? -1.547 -11.480 -7.992 1.00 98.50 174 TYR A CA 1
ATOM 1392 C C . TYR A 1 174 ? -1.936 -10.418 -6.951 1.00 98.50 174 TYR A C 1
ATOM 1394 O O . TYR A 1 174 ? -1.124 -9.581 -6.578 1.00 98.50 174 TYR A O 1
ATOM 1402 N N . ASN A 1 175 ? -3.182 -10.455 -6.465 1.00 98.38 175 ASN A N 1
ATOM 1403 C CA . ASN A 1 175 ? -3.653 -9.724 -5.275 1.00 98.38 175 ASN A CA 1
ATOM 1404 C C . ASN A 1 175 ? -3.305 -8.222 -5.198 1.00 98.38 175 ASN A C 1
ATOM 1406 O O . ASN A 1 175 ? -3.240 -7.664 -4.103 1.00 98.38 175 ASN A O 1
ATOM 1410 N N . MET A 1 176 ? -3.130 -7.547 -6.338 1.00 98.75 176 MET A N 1
ATOM 1411 C CA . MET A 1 176 ? -2.784 -6.121 -6.382 1.00 98.75 176 MET A CA 1
ATOM 1412 C C . MET A 1 176 ? -3.747 -5.239 -5.563 1.00 98.75 176 MET A C 1
ATOM 1414 O O . MET A 1 176 ? -3.264 -4.412 -4.791 1.00 98.75 176 MET A O 1
ATOM 1418 N N . PRO A 1 177 ? -5.081 -5.439 -5.608 1.00 98.69 177 PRO A N 1
ATOM 1419 C CA . PRO A 1 177 ? -6.001 -4.698 -4.743 1.00 98.69 177 PRO A CA 1
ATOM 1420 C C . PRO A 1 177 ? -5.762 -4.913 -3.241 1.00 98.69 177 PRO A C 1
ATOM 1422 O O . PRO A 1 177 ? -5.843 -3.953 -2.480 1.00 98.69 177 PRO A O 1
ATOM 1425 N N . SER A 1 178 ? -5.422 -6.131 -2.804 1.00 98.75 178 SER A N 1
ATOM 1426 C CA . SER A 1 178 ? -5.109 -6.418 -1.395 1.00 98.75 178 SER A CA 1
ATOM 1427 C C . SER A 1 178 ? -3.783 -5.786 -0.970 1.00 98.75 178 SER A C 1
ATOM 1429 O O . SER A 1 178 ? -3.694 -5.228 0.121 1.00 98.75 178 SER A O 1
ATOM 1431 N N . ALA A 1 179 ? -2.770 -5.814 -1.843 1.00 98.88 179 ALA A N 1
ATOM 1432 C CA . ALA A 1 179 ? -1.484 -5.161 -1.598 1.00 98.88 179 ALA A CA 1
ATOM 1433 C C . ALA A 1 179 ? -1.650 -3.639 -1.440 1.00 98.88 179 ALA A C 1
ATOM 1435 O O . ALA A 1 179 ? -1.126 -3.043 -0.500 1.00 98.88 179 ALA A O 1
ATOM 1436 N N . TYR A 1 180 ? -2.460 -3.015 -2.299 1.00 98.94 180 TYR A N 1
ATOM 1437 C CA . TYR A 1 180 ? -2.794 -1.598 -2.170 1.00 98.94 180 TYR A CA 1
ATOM 1438 C C . TYR A 1 180 ? -3.680 -1.290 -0.965 1.00 98.94 180 TYR A C 1
ATOM 1440 O O . TYR A 1 180 ? -3.498 -0.239 -0.357 1.00 98.94 180 TYR A O 1
ATOM 1448 N N . ALA A 1 181 ? -4.604 -2.178 -0.587 1.00 98.88 181 ALA A N 1
ATOM 1449 C CA . ALA A 1 181 ? -5.395 -1.995 0.626 1.00 98.88 181 ALA A CA 1
ATOM 1450 C C . ALA A 1 181 ? -4.476 -1.922 1.852 1.00 98.88 181 ALA A C 1
ATOM 1452 O O . ALA A 1 181 ? -4.530 -0.936 2.577 1.00 98.88 181 ALA A O 1
ATOM 1453 N N . MET A 1 182 ? -3.552 -2.879 1.997 1.00 98.56 182 MET A N 1
ATOM 1454 C CA . MET A 1 182 ? -2.531 -2.877 3.051 1.00 98.56 182 MET A CA 1
ATOM 1455 C C . MET A 1 182 ? -1.692 -1.596 3.053 1.00 98.56 182 MET A C 1
ATOM 1457 O O . MET A 1 182 ? -1.587 -0.917 4.074 1.00 98.56 182 MET A O 1
ATOM 1461 N N . LEU A 1 183 ? -1.125 -1.239 1.897 1.00 98.81 183 LEU A N 1
ATOM 1462 C CA . LEU A 1 183 ? -0.276 -0.058 1.756 1.00 98.81 183 LEU A CA 1
ATOM 1463 C C . LEU A 1 183 ? -1.015 1.236 2.133 1.00 98.81 183 LEU A C 1
ATOM 1465 O O . LEU A 1 183 ? -0.464 2.096 2.815 1.00 98.81 183 LEU A O 1
ATOM 1469 N N . LEU A 1 184 ? -2.267 1.385 1.694 1.00 98.94 184 LEU A N 1
ATOM 1470 C CA . LEU A 1 184 ? -3.035 2.618 1.860 1.00 98.94 184 LEU A CA 1
ATOM 1471 C C . LEU A 1 184 ? -3.708 2.739 3.232 1.00 98.94 184 LEU A C 1
ATOM 1473 O O . LEU A 1 184 ? -4.070 3.857 3.607 1.00 98.94 184 LEU A O 1
ATOM 1477 N N . THR A 1 185 ? -3.860 1.646 3.987 1.00 98.88 185 THR A N 1
ATOM 1478 C CA . THR A 1 185 ? -4.454 1.675 5.335 1.00 98.88 185 THR A CA 1
ATOM 1479 C C . THR A 1 185 ? -3.441 1.614 6.471 1.00 98.88 185 THR A C 1
ATOM 1481 O O . THR A 1 185 ? -3.796 1.963 7.600 1.00 98.88 185 THR A O 1
ATOM 1484 N N . ASN A 1 186 ? -2.195 1.214 6.207 1.00 98.75 186 ASN A N 1
ATOM 1485 C CA . ASN A 1 186 ? -1.154 1.174 7.230 1.00 98.75 186 ASN A CA 1
ATOM 1486 C C . ASN A 1 186 ? -0.879 2.558 7.842 1.00 98.75 186 ASN A C 1
ATOM 1488 O O . ASN A 1 186 ? -0.885 3.591 7.168 1.00 98.75 186 ASN A O 1
ATOM 1492 N N . LYS A 1 187 ? -0.673 2.564 9.158 1.00 98.88 187 LYS A N 1
ATOM 1493 C CA . LYS A 1 187 ? -0.170 3.687 9.944 1.00 98.88 187 LYS A CA 1
ATOM 1494 C C . LYS A 1 187 ? 1.360 3.746 9.840 1.00 98.88 187 LYS A C 1
ATOM 1496 O O . LYS A 1 187 ? 1.991 2.745 9.494 1.00 98.88 187 LYS A O 1
ATOM 1501 N N . ASP A 1 188 ? 1.932 4.925 10.080 1.00 98.69 188 ASP A N 1
ATOM 1502 C CA . ASP A 1 188 ? 3.382 5.159 10.146 1.00 98.69 188 ASP A CA 1
ATOM 1503 C C . ASP A 1 188 ? 4.146 4.672 8.909 1.00 98.69 188 ASP A C 1
ATOM 1505 O O . ASP A 1 188 ? 5.189 4.035 8.987 1.00 98.69 188 ASP A O 1
ATOM 1509 N N . VAL A 1 189 ? 3.575 4.938 7.736 1.00 98.12 189 VAL A N 1
ATOM 1510 C CA . VAL A 1 189 ? 4.237 4.793 6.440 1.00 98.12 189 VAL A CA 1
ATOM 1511 C C . VAL A 1 189 ? 3.592 5.749 5.447 1.00 98.12 189 VAL A C 1
ATOM 1513 O O . VAL A 1 189 ? 2.368 5.932 5.434 1.00 98.12 189 VAL A O 1
ATOM 1516 N N . ILE A 1 190 ? 4.407 6.367 4.600 1.00 98.75 190 ILE A N 1
ATOM 1517 C CA . ILE A 1 190 ? 3.933 7.190 3.489 1.00 98.75 190 ILE A CA 1
ATOM 1518 C C . ILE A 1 190 ? 3.758 6.280 2.263 1.00 98.75 190 ILE A C 1
ATOM 1520 O O . ILE A 1 190 ? 4.741 5.757 1.736 1.00 98.75 190 ILE A O 1
ATOM 1524 N N . PRO A 1 191 ? 2.523 6.042 1.786 1.00 98.81 191 PRO A N 1
ATOM 1525 C CA . PRO A 1 191 ? 2.315 5.161 0.649 1.00 98.81 191 PRO A CA 1
ATOM 1526 C C . PRO A 1 191 ? 2.687 5.858 -0.661 1.00 98.81 191 PR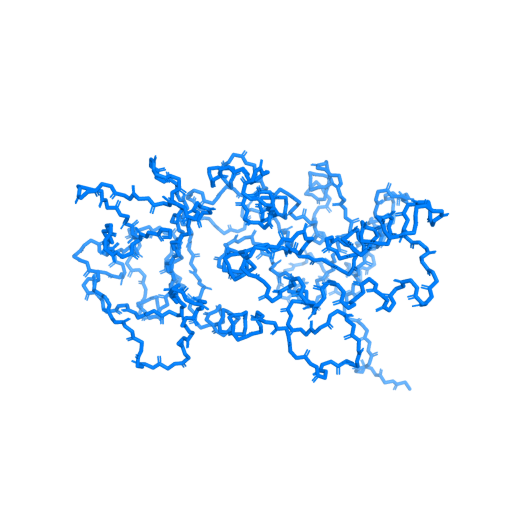O A C 1
ATOM 1528 O O . PRO A 1 191 ? 2.149 6.920 -0.982 1.00 98.81 191 PRO A O 1
ATOM 1531 N N . ARG A 1 192 ? 3.545 5.225 -1.463 1.00 98.88 192 ARG A N 1
ATOM 1532 C CA . ARG A 1 192 ? 3.846 5.644 -2.835 1.00 98.88 192 ARG A CA 1
ATOM 1533 C C . ARG A 1 192 ? 3.099 4.742 -3.816 1.00 98.88 192 ARG A C 1
ATOM 1535 O O . ARG A 1 192 ? 3.393 3.555 -3.938 1.00 98.88 192 ARG A O 1
ATOM 1542 N N . VAL A 1 193 ? 2.121 5.314 -4.517 1.00 98.88 193 VAL A N 1
ATOM 1543 C CA . VAL A 1 193 ? 1.370 4.617 -5.573 1.00 98.88 193 VAL A CA 1
ATOM 1544 C C . VAL A 1 193 ? 2.169 4.643 -6.866 1.00 98.88 193 VAL A C 1
ATOM 1546 O O . VAL A 1 193 ? 2.648 5.699 -7.281 1.00 98.88 193 VAL A O 1
ATOM 1549 N N . TYR A 1 194 ? 2.285 3.493 -7.521 1.00 98.88 194 TYR A N 1
ATOM 1550 C CA . TYR A 1 194 ? 2.943 3.410 -8.814 1.00 98.88 194 TYR A CA 1
ATOM 1551 C C . TYR A 1 194 ? 1.977 3.727 -9.955 1.00 98.88 194 TYR A C 1
ATOM 1553 O O . TYR A 1 194 ? 0.856 3.220 -10.016 1.00 98.88 194 TYR A O 1
ATOM 1561 N N . TYR A 1 195 ? 2.435 4.551 -10.895 1.00 98.81 195 TYR A N 1
ATOM 1562 C CA . TYR A 1 195 ? 1.665 4.944 -12.072 1.00 98.81 195 TYR A CA 1
ATOM 1563 C C . TYR A 1 195 ? 1.153 3.733 -12.874 1.00 98.81 195 TYR A C 1
ATOM 1565 O O . TYR A 1 195 ? -0.031 3.698 -13.214 1.00 98.81 195 TYR A O 1
ATOM 1573 N N . GLY A 1 196 ? 2.005 2.728 -13.112 1.00 98.50 196 GLY A N 1
ATOM 1574 C CA . GLY A 1 196 ? 1.673 1.526 -13.890 1.00 98.50 196 GLY A CA 1
ATOM 1575 C C . GLY A 1 196 ? 0.679 0.574 -13.210 1.00 98.50 196 GLY A C 1
ATOM 1576 O O . GLY A 1 196 ? 0.221 -0.406 -13.797 1.00 98.50 196 GLY A O 1
ATOM 1577 N N . ASP A 1 197 ? 0.307 0.853 -11.957 1.00 98.75 197 ASP A N 1
ATOM 1578 C CA . ASP A 1 197 ? -0.794 0.162 -11.284 1.00 98.75 197 ASP A CA 1
ATOM 1579 C C . ASP A 1 197 ? -2.140 0.853 -11.486 1.00 98.75 197 ASP A C 1
ATOM 1581 O O . ASP A 1 197 ? -3.177 0.212 -11.329 1.00 98.75 197 ASP A O 1
ATOM 1585 N N . LEU A 1 198 ? -2.152 2.125 -11.886 1.00 98.81 198 LEU A N 1
ATOM 1586 C CA . LEU A 1 198 ? -3.358 2.862 -12.272 1.00 98.81 198 LEU A CA 1
ATOM 1587 C C . LEU A 1 198 ? -3.567 2.850 -13.790 1.00 98.81 198 LEU A C 1
ATOM 1589 O O . LEU A 1 198 ? -4.693 2.718 -14.266 1.00 98.81 198 LEU A O 1
ATOM 1593 N N . TYR A 1 199 ? -2.493 2.957 -14.560 1.00 98.75 199 TYR A N 1
ATOM 1594 C CA . TYR A 1 199 ? -2.508 2.994 -16.019 1.00 98.75 199 TYR A CA 1
ATOM 1595 C C . TYR A 1 199 ? -1.608 1.900 -16.581 1.00 98.75 199 TYR A C 1
ATOM 1597 O O . TYR A 1 199 ? -0.822 1.323 -15.845 1.00 98.75 199 TYR A O 1
ATOM 1605 N N . THR A 1 200 ? -1.739 1.566 -17.861 1.00 97.88 200 THR A N 1
ATOM 1606 C CA . THR A 1 200 ? -0.847 0.576 -18.479 1.00 97.88 200 THR A CA 1
ATOM 1607 C C . THR A 1 200 ? 0.607 1.048 -18.431 1.00 97.88 200 THR A C 1
ATOM 1609 O O . THR A 1 200 ? 0.888 2.234 -18.620 1.00 97.88 200 THR A O 1
ATOM 1612 N N . ASP A 1 201 ? 1.517 0.106 -18.166 1.00 97.94 201 ASP A N 1
ATOM 1613 C CA . ASP A 1 201 ? 2.966 0.340 -18.136 1.00 97.94 201 ASP A CA 1
ATOM 1614 C C . ASP A 1 201 ? 3.498 0.786 -19.514 1.00 97.94 201 ASP A C 1
ATOM 1616 O O . ASP A 1 201 ? 4.438 1.575 -19.601 1.00 97.94 201 ASP A O 1
ATOM 1620 N N . ASP A 1 202 ? 2.861 0.325 -20.595 1.00 95.62 202 ASP A N 1
ATOM 1621 C CA . ASP A 1 202 ? 3.098 0.759 -21.967 1.00 95.62 202 ASP A CA 1
ATOM 1622 C C . ASP A 1 202 ? 2.040 1.758 -22.472 1.00 95.62 202 ASP A C 1
ATOM 1624 O O . ASP A 1 202 ? 0.946 1.922 -21.923 1.00 95.62 202 ASP A O 1
ATOM 1628 N N . GLY A 1 203 ? 2.360 2.416 -23.588 1.00 95.38 203 GLY A N 1
ATOM 1629 C CA . GLY A 1 203 ? 1.451 3.323 -24.285 1.00 95.38 203 GLY A CA 1
ATOM 1630 C C . GLY A 1 203 ? 1.584 4.793 -23.878 1.00 95.38 203 GLY A C 1
ATOM 1631 O O . GLY A 1 203 ? 2.599 5.238 -23.352 1.00 95.38 203 GLY A O 1
ATOM 1632 N N . GLN A 1 204 ? 0.566 5.585 -24.225 1.00 98.12 204 GLN A N 1
ATOM 1633 C CA . GLN A 1 204 ? 0.552 7.030 -23.978 1.00 98.12 204 GLN A CA 1
ATOM 1634 C C . GLN A 1 204 ? 0.121 7.349 -22.541 1.00 98.12 204 GLN A C 1
ATOM 1636 O O . GLN A 1 204 ? -0.752 6.681 -21.984 1.00 98.12 204 GLN A O 1
ATOM 1641 N N . TYR A 1 205 ? 0.701 8.406 -21.969 1.00 98.50 205 TYR A N 1
ATOM 1642 C CA . TYR A 1 205 ? 0.479 8.808 -20.579 1.00 98.50 205 TYR A CA 1
ATOM 1643 C C . TYR A 1 205 ? -1.015 8.977 -20.248 1.00 98.50 205 TYR A C 1
ATOM 1645 O O . TYR A 1 205 ? -1.731 9.735 -20.901 1.00 98.50 205 TYR A O 1
ATOM 1653 N N . MET A 1 206 ? -1.474 8.245 -19.230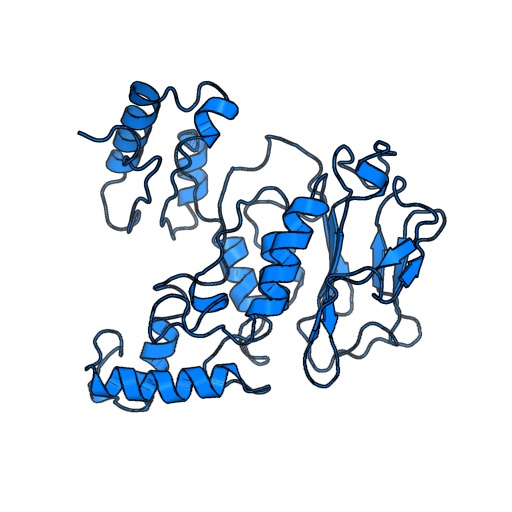 1.00 98.25 206 MET A N 1
ATOM 1654 C CA . MET A 1 206 ? -2.846 8.155 -18.718 1.00 98.25 206 MET A CA 1
ATOM 1655 C C . MET A 1 206 ? -3.915 7.704 -19.731 1.00 98.25 206 MET A C 1
ATOM 1657 O O . MET A 1 206 ? -5.111 7.813 -19.454 1.00 98.25 206 MET A O 1
ATOM 1661 N N . ALA A 1 207 ? -3.523 7.191 -20.900 1.00 98.38 207 ALA A N 1
ATOM 1662 C CA . ALA A 1 207 ? -4.473 6.887 -21.969 1.00 98.38 207 ALA A CA 1
ATOM 1663 C C . ALA A 1 207 ? -5.318 5.636 -21.683 1.00 98.38 207 ALA A C 1
ATOM 1665 O O . ALA A 1 207 ? -6.502 5.600 -22.021 1.00 98.38 207 ALA A O 1
ATOM 1666 N N . THR A 1 208 ? -4.725 4.627 -21.039 1.00 98.44 208 THR A N 1
ATOM 1667 C CA . THR A 1 208 ? -5.381 3.344 -20.762 1.00 98.44 208 THR A CA 1
ATOM 1668 C C . THR A 1 208 ? -5.255 3.008 -19.287 1.00 98.44 208 THR A C 1
ATOM 1670 O O . THR A 1 208 ? -4.151 2.932 -18.756 1.00 98.44 208 THR A O 1
ATOM 1673 N N . LYS A 1 209 ? -6.388 2.792 -18.618 1.00 98.56 209 LYS A N 1
ATOM 1674 C CA . LYS A 1 209 ? -6.426 2.348 -17.221 1.00 98.56 209 LYS A CA 1
ATOM 1675 C C . LYS A 1 209 ? -5.992 0.887 -17.096 1.00 98.56 209 LYS A C 1
ATOM 1677 O O . LYS A 1 209 ? -6.321 0.066 -17.954 1.00 98.56 209 LYS A O 1
ATOM 1682 N N . SER A 1 210 ? -5.311 0.567 -16.002 1.00 98.06 210 SER A N 1
ATOM 1683 C CA . SER A 1 210 ? -5.012 -0.809 -15.615 1.00 98.06 210 SER A CA 1
ATOM 1684 C C . SER A 1 210 ? -6.296 -1.542 -15.174 1.00 98.06 210 SER A C 1
ATOM 1686 O O . SER A 1 210 ? -7.303 -0.901 -14.848 1.00 98.06 210 SER A O 1
ATOM 1688 N N . PRO A 1 211 ? -6.271 -2.884 -15.068 1.00 97.25 211 PRO A N 1
ATOM 1689 C CA . PRO A 1 211 ? -7.354 -3.654 -14.451 1.00 97.25 211 PRO A CA 1
ATOM 1690 C C . PRO A 1 211 ? -7.609 -3.327 -12.968 1.00 97.25 211 PRO A C 1
ATOM 1692 O O . PRO A 1 211 ? -8.628 -3.746 -12.423 1.00 97.25 211 PRO A O 1
ATOM 1695 N N . TYR A 1 212 ? -6.693 -2.617 -12.302 1.00 98.31 212 TYR A N 1
ATOM 1696 C CA . TYR A 1 212 ? -6.739 -2.340 -10.863 1.00 98.31 212 TYR A CA 1
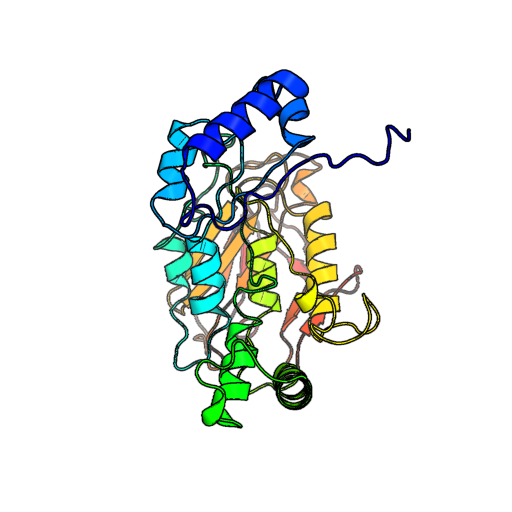ATOM 1697 C C . TYR A 1 212 ? -7.196 -0.914 -10.536 1.00 98.31 212 TYR A C 1
ATOM 1699 O O . TYR A 1 212 ? -7.432 -0.615 -9.364 1.00 98.31 212 TYR A O 1
ATOM 1707 N N . PHE A 1 213 ? -7.347 -0.053 -11.552 1.00 98.62 213 PHE A N 1
ATOM 1708 C CA . PHE A 1 213 ? -7.626 1.375 -11.383 1.00 98.62 213 PHE A CA 1
ATOM 1709 C C . PHE A 1 213 ? -8.784 1.640 -10.417 1.00 98.62 213 PHE A C 1
ATOM 1711 O O . PHE A 1 213 ? -8.610 2.383 -9.458 1.00 98.62 213 PHE A O 1
ATOM 1718 N N . ASP A 1 214 ? -9.948 1.023 -10.641 1.00 97.94 214 ASP A N 1
ATOM 1719 C CA . ASP A 1 214 ? -11.154 1.342 -9.865 1.00 97.94 214 ASP A CA 1
ATOM 1720 C C . ASP A 1 214 ? -11.005 0.954 -8.384 1.00 97.94 214 ASP A C 1
ATOM 1722 O O . ASP A 1 214 ? -11.492 1.663 -7.505 1.00 97.94 214 ASP A O 1
ATOM 1726 N N . ALA A 1 215 ? -10.286 -0.135 -8.092 1.00 98.38 215 ALA A N 1
ATOM 1727 C CA . ALA A 1 215 ? -10.010 -0.552 -6.721 1.00 98.38 215 ALA A CA 1
ATOM 1728 C C . ALA A 1 215 ? -9.039 0.413 -6.023 1.00 98.38 215 ALA A C 1
ATOM 1730 O O . ALA A 1 215 ? -9.306 0.851 -4.905 1.00 98.38 215 ALA A O 1
ATOM 1731 N N . ILE A 1 216 ? -7.934 0.779 -6.680 1.00 98.81 216 ILE A N 1
ATOM 1732 C CA . ILE A 1 216 ? -6.926 1.681 -6.101 1.00 98.81 216 ILE A CA 1
ATOM 1733 C C . ILE A 1 216 ? -7.494 3.100 -5.941 1.00 98.81 216 ILE A C 1
ATOM 1735 O O . ILE A 1 216 ? -7.284 3.725 -4.906 1.00 98.81 216 ILE A O 1
ATOM 1739 N N . ASP A 1 217 ? -8.271 3.592 -6.909 1.00 98.44 217 ASP A N 1
ATOM 1740 C CA . ASP A 1 217 ? -8.964 4.885 -6.829 1.00 98.44 217 ASP A CA 1
ATOM 1741 C C . ASP A 1 217 ? -9.951 4.931 -5.650 1.00 98.44 217 ASP A C 1
ATOM 1743 O O . ASP A 1 217 ? -9.951 5.887 -4.870 1.00 98.44 217 ASP A O 1
ATOM 1747 N N . ALA A 1 218 ? -10.747 3.873 -5.457 1.00 98.19 218 ALA A N 1
ATOM 1748 C CA . ALA A 1 218 ? -11.647 3.775 -4.311 1.00 98.19 218 ALA A CA 1
ATOM 1749 C C . ALA A 1 218 ? -10.890 3.728 -2.975 1.00 98.19 218 ALA A C 1
ATOM 1751 O O . ALA A 1 218 ? -11.297 4.396 -2.022 1.00 98.19 218 ALA A O 1
ATOM 1752 N N . LEU A 1 219 ? -9.769 3.000 -2.899 1.00 98.69 219 LEU A N 1
ATOM 1753 C CA . LEU A 1 219 ? -8.918 2.957 -1.706 1.00 98.69 219 LEU A CA 1
ATOM 1754 C C . LEU A 1 219 ? -8.273 4.315 -1.407 1.00 98.69 219 LEU A C 1
ATOM 1756 O O . LEU A 1 219 ? -8.243 4.724 -0.250 1.00 98.69 219 LEU A O 1
ATOM 1760 N N . LEU A 1 220 ? -7.813 5.050 -2.422 1.00 98.69 220 LEU A N 1
ATOM 1761 C CA . LEU A 1 220 ? -7.259 6.397 -2.259 1.00 98.69 220 LEU A CA 1
ATOM 1762 C C . LEU A 1 220 ? -8.305 7.379 -1.718 1.00 98.69 220 LEU A C 1
ATOM 1764 O O . LEU A 1 220 ? -8.027 8.128 -0.780 1.00 98.69 220 LEU A O 1
ATOM 1768 N N . LYS A 1 221 ? -9.529 7.334 -2.254 1.00 98.00 221 LYS A N 1
ATOM 1769 C CA . LYS A 1 221 ? -10.661 8.132 -1.754 1.00 98.00 221 LYS A CA 1
ATOM 1770 C C . LYS A 1 221 ? -11.086 7.721 -0.346 1.00 98.00 221 LYS A C 1
ATOM 1772 O O . LYS A 1 221 ? -11.443 8.572 0.464 1.00 98.00 221 LYS A O 1
ATOM 1777 N N . ALA A 1 222 ? -11.056 6.426 -0.038 1.00 97.44 222 ALA A N 1
ATOM 1778 C CA . ALA A 1 222 ? -11.344 5.936 1.303 1.00 97.44 222 ALA A CA 1
ATOM 1779 C C . ALA A 1 222 ? -10.259 6.371 2.297 1.00 97.44 222 ALA A C 1
ATOM 1781 O O . ALA A 1 222 ? -10.586 6.774 3.411 1.00 97.44 222 ALA A O 1
ATOM 1782 N N . ARG A 1 223 ? -8.986 6.367 1.884 1.00 98.69 223 ARG A N 1
ATOM 1783 C CA . ARG A 1 223 ? -7.860 6.801 2.714 1.00 98.69 223 ARG A CA 1
ATOM 1784 C C . ARG A 1 223 ? -8.037 8.231 3.200 1.00 98.69 223 ARG A C 1
ATOM 1786 O O . ARG A 1 223 ? -7.956 8.470 4.398 1.00 98.69 223 ARG A O 1
ATOM 1793 N N . THR A 1 224 ? -8.327 9.162 2.295 1.00 97.88 224 THR A N 1
ATOM 1794 C CA . THR A 1 224 ? -8.500 10.579 2.651 1.00 97.88 224 THR A CA 1
ATOM 1795 C C . THR A 1 224 ? -9.727 10.846 3.519 1.00 97.88 224 THR A C 1
ATOM 1797 O O . THR A 1 224 ? -9.757 11.857 4.213 1.00 97.88 224 THR A O 1
ATOM 1800 N N . LYS A 1 225 ? -10.731 9.963 3.483 1.00 97.38 225 LYS A N 1
ATOM 1801 C CA . LYS A 1 225 ? -11.994 10.142 4.207 1.00 97.38 225 LYS A CA 1
ATOM 1802 C C . LYS A 1 225 ? -12.064 9.406 5.547 1.00 97.38 225 LYS A C 1
ATOM 1804 O O . LYS A 1 225 ? -12.784 9.863 6.423 1.00 97.38 225 LYS A O 1
ATOM 1809 N N . TYR A 1 226 ? -11.394 8.264 5.687 1.00 98.44 226 TYR A N 1
ATOM 1810 C CA . TYR A 1 226 ? -11.631 7.344 6.806 1.00 98.44 226 TYR A CA 1
ATOM 1811 C C . TYR A 1 226 ? -10.359 6.875 7.524 1.00 98.44 226 TYR A C 1
ATOM 1813 O O . TYR A 1 226 ? -10.431 6.457 8.675 1.00 98.44 226 TYR A O 1
ATOM 1821 N N . VAL A 1 227 ? -9.194 6.879 6.872 1.00 98.81 227 VAL A N 1
ATOM 1822 C CA . VAL A 1 227 ? -7.994 6.225 7.418 1.00 98.81 227 VAL A CA 1
ATOM 1823 C C . VAL A 1 227 ? -7.253 7.173 8.357 1.00 98.81 227 VAL A C 1
ATOM 1825 O O . VAL A 1 227 ? -6.473 8.016 7.919 1.00 98.81 227 VAL A O 1
ATOM 1828 N N . ALA A 1 228 ? -7.472 7.003 9.659 1.00 98.88 228 ALA A N 1
ATOM 1829 C CA . ALA A 1 228 ? -6.812 7.762 10.717 1.00 98.88 228 ALA A CA 1
ATOM 1830 C C . ALA A 1 228 ? -6.792 6.978 12.044 1.00 98.88 228 ALA A C 1
ATOM 1832 O O . ALA A 1 228 ? -7.387 5.904 12.146 1.00 98.88 228 ALA A O 1
ATOM 1833 N N . GLY A 1 229 ? -6.101 7.513 13.055 1.00 98.75 229 GLY A N 1
ATOM 1834 C CA . GLY A 1 229 ? -5.984 6.898 14.383 1.00 98.75 229 GLY A CA 1
ATOM 1835 C C . GLY A 1 229 ? -4.955 5.774 14.458 1.00 98.75 229 GLY A C 1
ATOM 1836 O O . GLY A 1 229 ? -4.245 5.509 13.485 1.00 98.75 229 GLY A O 1
ATOM 1837 N N . GLY A 1 230 ? -4.887 5.111 15.609 1.00 98.88 230 GLY A N 1
ATOM 1838 C CA . GLY A 1 230 ? -4.025 3.954 15.854 1.00 98.88 230 GLY A CA 1
ATOM 1839 C C . GLY A 1 230 ? -4.373 2.766 14.962 1.00 98.88 230 GLY A C 1
ATOM 1840 O O . GLY A 1 230 ? -5.404 2.766 14.280 1.00 98.88 230 GLY A O 1
ATOM 1841 N N . GLN A 1 231 ? -3.499 1.763 14.953 1.00 98.94 231 GLN A N 1
ATOM 1842 C CA . GLN A 1 231 ? -3.660 0.551 14.161 1.00 98.94 231 GLN A CA 1
ATOM 1843 C C . GLN A 1 231 ? -3.519 -0.709 15.010 1.00 98.94 231 GLN A C 1
ATOM 1845 O O . GLN A 1 231 ? -2.648 -0.807 15.873 1.00 98.94 231 GLN A O 1
ATOM 1850 N N . THR A 1 232 ? -4.339 -1.708 14.698 1.00 98.94 232 THR A N 1
ATOM 1851 C CA . THR A 1 232 ? -4.058 -3.101 15.056 1.00 98.94 232 THR A CA 1
ATOM 1852 C C . THR A 1 232 ? -3.958 -3.962 13.808 1.00 98.94 232 THR A C 1
ATOM 1854 O O . THR A 1 232 ? -4.581 -3.687 12.774 1.00 98.94 232 THR A O 1
ATOM 1857 N N . MET A 1 233 ? -3.145 -5.006 13.904 1.00 98.88 233 MET A N 1
ATOM 1858 C CA . MET A 1 233 ? -2.977 -6.016 12.872 1.00 98.88 233 MET A CA 1
ATOM 1859 C C . MET A 1 233 ? -2.804 -7.374 13.540 1.00 98.88 233 MET A C 1
ATOM 1861 O O . MET A 1 233 ? -2.034 -7.521 14.486 1.00 98.88 233 MET A O 1
ATOM 1865 N N . ALA A 1 234 ? -3.526 -8.372 13.055 1.00 98.69 234 ALA A N 1
ATOM 1866 C CA . ALA A 1 234 ? -3.445 -9.729 13.564 1.00 98.69 234 ALA A CA 1
ATOM 1867 C C . ALA A 1 234 ? -3.601 -10.725 12.420 1.00 98.69 234 ALA A C 1
ATOM 1869 O O . ALA A 1 234 ? -4.168 -10.402 11.378 1.00 98.69 234 ALA A O 1
ATOM 1870 N N . VAL A 1 235 ? -3.110 -11.942 12.631 1.00 98.50 235 VAL A N 1
ATOM 1871 C CA . VAL A 1 235 ? -3.315 -13.074 11.727 1.00 98.50 235 VAL A CA 1
ATOM 1872 C C . VAL A 1 235 ? -3.883 -14.219 12.545 1.00 98.50 235 VAL A C 1
ATOM 1874 O O . VAL A 1 235 ? -3.366 -14.543 13.616 1.00 98.50 235 VAL A O 1
ATOM 1877 N N . ASP A 1 236 ? -4.991 -14.786 12.080 1.00 97.56 236 ASP A N 1
ATOM 1878 C CA . ASP A 1 236 ? -5.664 -15.871 12.778 1.00 97.56 236 ASP A CA 1
ATOM 1879 C C . ASP A 1 236 ? -5.063 -17.249 12.440 1.00 97.56 236 ASP A C 1
ATOM 1881 O O . ASP A 1 236 ? -4.137 -17.404 11.643 1.00 97.56 236 ASP A O 1
ATOM 1885 N N . LYS A 1 237 ? -5.617 -18.299 13.053 1.00 96.38 237 LYS A N 1
ATOM 1886 C CA . LYS A 1 237 ? -5.186 -19.689 12.825 1.00 96.38 237 LYS A CA 1
ATOM 1887 C C . LYS A 1 237 ? -5.393 -20.190 11.385 1.00 96.38 237 LYS A C 1
ATOM 1889 O O . LYS A 1 237 ? -4.845 -21.233 11.039 1.00 96.38 237 LYS A O 1
ATOM 1894 N N . ASN A 1 238 ? -6.217 -19.503 10.596 1.00 97.19 238 ASN A N 1
ATOM 1895 C CA . ASN A 1 238 ? -6.533 -19.826 9.208 1.00 97.19 238 ASN A CA 1
ATOM 1896 C C . ASN A 1 238 ? -5.663 -19.023 8.222 1.00 97.19 238 ASN A C 1
ATOM 1898 O O . ASN A 1 238 ? -5.902 -19.098 7.018 1.00 97.19 238 ASN A O 1
ATOM 1902 N N . ASP A 1 239 ? -4.662 -18.285 8.719 1.00 97.69 239 ASP A N 1
ATOM 1903 C CA . ASP A 1 239 ? -3.821 -17.367 7.940 1.00 97.69 239 ASP A CA 1
ATOM 1904 C C . ASP A 1 239 ? -4.641 -16.242 7.279 1.00 97.69 239 ASP A C 1
ATOM 1906 O O . ASP A 1 239 ? -4.355 -15.782 6.171 1.00 97.69 239 ASP A O 1
ATOM 1910 N N . VAL A 1 240 ? -5.707 -15.805 7.961 1.00 98.62 240 VAL A N 1
ATOM 1911 C CA . VAL A 1 240 ? -6.473 -14.615 7.594 1.00 98.62 240 VAL A CA 1
ATOM 1912 C C . VAL A 1 240 ? -5.970 -13.441 8.417 1.00 98.62 240 VAL A C 1
ATOM 1914 O O . VAL A 1 240 ? -6.015 -13.457 9.648 1.00 98.62 240 VAL A O 1
ATOM 1917 N N . MET A 1 241 ? -5.509 -12.403 7.730 1.00 98.75 241 MET A N 1
ATOM 1918 C CA . MET A 1 241 ? -5.108 -11.155 8.352 1.00 98.75 241 MET A CA 1
ATOM 1919 C C . MET A 1 241 ? -6.311 -10.246 8.572 1.00 98.75 241 MET A C 1
ATOM 1921 O O . MET A 1 241 ? -7.106 -10.012 7.657 1.00 98.75 241 MET A O 1
ATOM 1925 N N . THR A 1 242 ? -6.371 -9.652 9.757 1.00 98.88 242 THR A N 1
ATOM 1926 C CA . THR A 1 242 ? -7.192 -8.486 10.050 1.00 98.88 242 THR A CA 1
ATOM 1927 C C . THR A 1 242 ? -6.322 -7.262 10.290 1.00 98.88 242 THR A C 1
ATOM 1929 O O . THR A 1 242 ? -5.276 -7.347 10.931 1.00 98.88 242 THR A O 1
ATOM 1932 N N . SER A 1 243 ? -6.751 -6.102 9.794 1.00 98.88 243 SER A N 1
ATOM 1933 C CA . SER A 1 243 ? -6.157 -4.825 10.187 1.00 98.88 243 SER A CA 1
ATOM 1934 C C . SER A 1 243 ? -7.215 -3.748 10.368 1.00 98.88 243 SER A C 1
ATOM 1936 O O . SER A 1 243 ? -8.132 -3.631 9.557 1.00 98.88 243 SER A O 1
ATOM 1938 N N . VAL A 1 244 ? -7.098 -2.976 11.444 1.00 98.94 244 VAL A N 1
ATOM 1939 C CA . VAL A 1 244 ? -8.066 -1.945 11.824 1.00 98.94 244 VAL A CA 1
ATOM 1940 C C . VAL A 1 244 ? -7.355 -0.621 12.044 1.00 98.94 244 VAL A C 1
ATOM 1942 O O . VAL A 1 244 ? -6.301 -0.581 12.669 1.00 98.94 244 VAL A O 1
ATOM 1945 N N . ARG A 1 245 ? -7.968 0.464 11.569 1.00 98.94 245 ARG A N 1
ATOM 1946 C CA . ARG A 1 245 ? -7.673 1.846 11.959 1.00 98.94 245 ARG A CA 1
ATOM 1947 C C . ARG A 1 245 ? -8.866 2.404 12.719 1.00 98.94 245 ARG A C 1
ATOM 1949 O O . ARG A 1 245 ? -9.989 2.272 12.235 1.00 98.94 245 ARG A O 1
ATOM 1956 N N . PHE A 1 246 ? -8.628 3.017 13.874 1.00 98.94 246 PHE A N 1
ATOM 1957 C CA . PHE A 1 246 ? -9.693 3.400 14.815 1.00 98.94 246 PHE A CA 1
ATOM 1958 C C . PHE A 1 246 ? -10.374 4.745 14.516 1.00 98.94 246 PHE A C 1
ATOM 1960 O O . PHE A 1 246 ? -11.300 5.127 15.220 1.00 98.94 246 PHE A O 1
ATOM 1967 N N . GLY A 1 247 ? -9.916 5.483 13.504 1.00 98.88 247 GLY A N 1
ATOM 1968 C CA . GLY A 1 247 ? -10.394 6.836 13.222 1.00 98.88 247 GLY A CA 1
ATOM 1969 C C . GLY A 1 247 ? -9.649 7.898 14.034 1.00 98.88 247 GLY A C 1
ATOM 1970 O O . GLY A 1 247 ? -9.027 7.627 15.064 1.00 98.88 247 GLY A O 1
ATOM 1971 N N . LYS A 1 248 ? -9.658 9.139 13.549 1.00 98.69 248 LYS A N 1
ATOM 1972 C CA . LYS A 1 248 ? -8.876 10.236 14.129 1.00 98.69 248 LYS A CA 1
ATOM 1973 C C . LYS A 1 248 ? -9.239 10.467 15.589 1.00 98.69 248 LYS A C 1
ATOM 1975 O O . LYS A 1 248 ? -10.412 10.515 15.943 1.00 98.69 248 LYS A O 1
ATOM 1980 N N . GLY A 1 249 ? -8.231 10.639 16.440 1.00 98.06 249 GLY A N 1
ATOM 1981 C CA . GLY A 1 249 ? -8.419 10.849 17.878 1.00 98.06 249 GLY A CA 1
ATOM 1982 C C . GLY A 1 249 ? -8.655 9.576 18.703 1.00 98.06 249 GLY A C 1
ATOM 1983 O O . GLY A 1 249 ? -8.924 9.699 19.895 1.00 98.06 249 GLY A O 1
ATOM 1984 N N . ALA A 1 250 ? -8.542 8.382 18.108 1.00 98.75 250 ALA A N 1
ATOM 1985 C CA . ALA A 1 250 ? -8.476 7.107 18.823 1.00 98.75 250 ALA A CA 1
ATOM 1986 C C . ALA A 1 250 ? -7.195 6.350 18.436 1.00 98.75 250 ALA A C 1
ATOM 1988 O O . ALA A 1 250 ? -6.952 6.093 17.259 1.00 98.75 250 ALA A O 1
ATOM 1989 N N . MET A 1 251 ? -6.365 5.998 19.418 1.00 98.69 251 MET A N 1
ATOM 1990 C CA . MET A 1 251 ? -5.108 5.260 19.238 1.00 98.69 251 MET A CA 1
ATOM 1991 C C . MET A 1 251 ? -5.203 3.812 19.717 1.00 98.69 251 MET A C 1
ATOM 1993 O O . MET A 1 251 ? -4.462 2.954 19.245 1.00 98.69 251 MET A O 1
ATOM 1997 N N . THR A 1 252 ? -6.130 3.521 20.626 1.00 98.69 252 THR A N 1
ATOM 1998 C CA . THR A 1 252 ? -6.379 2.176 21.145 1.00 98.69 252 THR A CA 1
ATOM 1999 C C . THR A 1 252 ? -7.827 1.748 20.941 1.00 98.69 252 THR A C 1
ATOM 2001 O O . THR A 1 252 ? -8.728 2.572 20.796 1.00 98.69 252 THR A O 1
ATOM 2004 N N . VAL A 1 253 ? -8.071 0.437 21.029 1.00 98.12 253 VAL A N 1
ATOM 2005 C CA . VAL A 1 253 ? -9.416 -0.162 20.961 1.00 98.12 253 VAL A CA 1
ATOM 2006 C C . VAL A 1 253 ? -10.378 0.375 22.037 1.00 98.12 253 VAL A C 1
ATOM 2008 O O . VAL A 1 253 ? -11.594 0.332 21.858 1.00 98.12 253 VAL A O 1
ATOM 2011 N N . ASN A 1 254 ? -9.851 0.898 23.151 1.00 98.44 254 ASN A N 1
ATOM 2012 C CA . ASN A 1 254 ? -10.634 1.394 24.286 1.00 98.44 254 ASN A CA 1
ATOM 2013 C C . ASN A 1 254 ? -10.858 2.911 24.254 1.00 98.44 254 ASN A C 1
ATOM 2015 O O . ASN A 1 254 ? -11.551 3.442 25.127 1.00 98.44 254 ASN A O 1
ATOM 2019 N N . ASP A 1 255 ? -10.286 3.618 23.281 1.00 98.69 255 ASP A N 1
ATOM 2020 C CA . ASP A 1 255 ? -10.458 5.060 23.185 1.00 98.69 255 ASP A CA 1
ATOM 2021 C C . ASP A 1 255 ? -11.871 5.362 22.681 1.00 98.69 255 ASP A C 1
ATOM 2023 O O . ASP A 1 255 ? -12.286 4.924 21.609 1.00 98.69 255 ASP A O 1
ATOM 2027 N N . ALA A 1 256 ? -12.630 6.137 23.458 1.00 97.06 256 ALA A N 1
ATOM 2028 C CA . ALA A 1 256 ? -13.990 6.533 23.090 1.00 97.06 256 ALA A CA 1
ATOM 2029 C C . ALA A 1 256 ? -14.035 7.488 21.882 1.00 97.06 256 ALA A C 1
ATOM 2031 O O . ALA A 1 256 ? -15.096 7.676 21.286 1.00 97.06 256 ALA A O 1
ATOM 2032 N N . GLY A 1 257 ? -12.891 8.082 21.531 1.00 97.12 257 GLY A N 1
ATOM 2033 C CA . GLY A 1 257 ? -12.752 9.004 20.416 1.00 97.12 257 GLY A CA 1
ATOM 2034 C C . GLY A 1 257 ? -13.569 10.288 20.578 1.00 97.12 257 GLY A C 1
ATOM 2035 O O . GLY A 1 257 ? -13.887 10.752 21.674 1.00 97.12 257 GLY A O 1
ATOM 2036 N N . THR A 1 258 ? -13.897 10.873 19.436 1.00 96.94 258 THR A N 1
ATOM 2037 C CA . THR A 1 258 ? -14.684 12.090 19.257 1.00 96.94 258 THR A CA 1
ATOM 2038 C C . THR A 1 258 ? -15.848 11.824 18.295 1.00 96.94 258 THR A C 1
ATOM 2040 O O . THR A 1 258 ? -16.000 10.729 17.751 1.00 96.94 258 THR A O 1
ATOM 2043 N N . ALA A 1 259 ? -16.676 12.841 18.041 1.00 97.81 259 ALA A N 1
ATOM 2044 C CA . ALA A 1 259 ? -17.731 12.740 17.033 1.00 97.81 259 ALA A CA 1
ATOM 2045 C C . ALA A 1 259 ? -17.182 12.488 15.614 1.00 97.81 259 ALA A C 1
ATOM 2047 O O . ALA A 1 259 ? -17.846 11.817 14.830 1.00 97.81 259 ALA A O 1
ATOM 2048 N N . GLU A 1 260 ? -15.983 12.995 15.302 1.00 98.12 260 GLU A N 1
ATOM 2049 C CA . GLU A 1 260 ? -15.300 12.762 14.021 1.00 98.12 260 GLU A CA 1
ATOM 2050 C C . GLU A 1 260 ? -14.849 11.296 13.917 1.00 98.12 260 GLU A C 1
ATOM 2052 O O . GLU A 1 260 ? -15.173 10.626 12.936 1.00 98.12 260 GLU A O 1
ATOM 2057 N N . THR A 1 261 ? -14.246 10.759 14.990 1.00 98.75 261 THR A N 1
ATOM 2058 C CA . THR A 1 261 ? -13.805 9.354 15.095 1.00 98.75 261 THR A CA 1
ATOM 2059 C C . THR A 1 261 ? -14.908 8.383 14.701 1.00 98.75 261 THR A C 1
ATOM 2061 O O . THR A 1 261 ? -14.675 7.479 13.910 1.00 98.75 261 THR A O 1
ATOM 2064 N N . ARG A 1 262 ? -16.139 8.608 15.188 1.00 98.62 262 ARG A N 1
ATOM 2065 C CA . ARG A 1 262 ? -17.290 7.725 14.949 1.00 98.62 262 ARG A CA 1
ATOM 2066 C C . ARG A 1 262 ? -17.522 7.432 13.468 1.00 98.62 262 ARG A C 1
ATOM 2068 O O . ARG A 1 262 ? -17.981 6.344 13.144 1.00 98.62 262 ARG A O 1
ATOM 2075 N N . THR A 1 263 ? -17.264 8.383 12.575 1.00 98.12 263 THR A N 1
ATOM 2076 C CA . THR A 1 263 ? -17.515 8.238 11.129 1.00 98.12 263 THR A CA 1
ATOM 2077 C C . THR A 1 263 ? -16.256 7.995 10.302 1.00 98.12 263 THR A C 1
ATOM 2079 O O . THR A 1 263 ? -16.327 7.983 9.073 1.00 98.12 263 THR A O 1
ATOM 2082 N N . GLU A 1 264 ? -15.130 7.786 10.971 1.00 98.62 264 GLU A N 1
ATOM 2083 C CA . GLU A 1 264 ? -13.855 7.400 10.386 1.00 98.62 264 GLU A CA 1
ATOM 2084 C C . GLU A 1 264 ? -13.508 5.959 10.787 1.00 98.62 264 GLU A C 1
ATOM 2086 O O . GLU A 1 264 ? -14.365 5.200 11.237 1.00 98.62 264 GLU A O 1
ATOM 2091 N N . GLY A 1 265 ? -12.260 5.563 10.569 1.00 98.69 265 GLY A N 1
ATOM 2092 C CA . GLY A 1 265 ? -11.783 4.212 10.793 1.00 98.69 265 GLY A CA 1
ATOM 2093 C C . GLY A 1 265 ? -12.070 3.284 9.616 1.00 98.69 265 GLY A C 1
ATOM 2094 O O . GLY A 1 265 ? -12.962 3.498 8.791 1.00 98.69 265 GLY A O 1
ATOM 2095 N N . VAL A 1 266 ? -11.266 2.231 9.510 1.00 98.81 266 VAL A N 1
ATOM 2096 C CA . VAL A 1 266 ? -11.412 1.204 8.475 1.00 98.81 266 VAL A CA 1
ATOM 2097 C C . VAL A 1 266 ? -11.021 -0.150 9.038 1.00 98.81 266 VAL A C 1
ATOM 2099 O O . VAL A 1 266 ? -10.162 -0.235 9.910 1.00 98.81 266 VAL A O 1
ATOM 2102 N N . GLY A 1 267 ? -11.655 -1.205 8.537 1.00 98.81 267 GLY A N 1
ATOM 2103 C CA . GLY A 1 267 ? -11.311 -2.583 8.848 1.00 98.81 267 GLY A CA 1
ATOM 2104 C C . GLY A 1 267 ? -11.059 -3.371 7.566 1.00 98.81 267 GLY A C 1
ATOM 2105 O O . GLY A 1 267 ? -11.782 -3.212 6.581 1.00 98.81 267 GLY A O 1
ATOM 2106 N N . LEU A 1 268 ? -10.021 -4.198 7.580 1.00 98.69 268 LEU A N 1
ATOM 2107 C CA . LEU A 1 268 ? -9.524 -4.963 6.444 1.00 98.69 268 LEU A CA 1
ATOM 2108 C C . LEU A 1 268 ? -9.441 -6.441 6.818 1.00 98.69 268 LEU A C 1
ATOM 2110 O O . LEU A 1 268 ? -8.921 -6.768 7.880 1.00 98.69 268 LEU A O 1
ATOM 2114 N N . ILE A 1 269 ? -9.933 -7.314 5.937 1.00 98.88 269 ILE A N 1
ATOM 2115 C CA . ILE A 1 269 ? -9.790 -8.772 6.028 1.00 98.88 269 ILE A CA 1
ATOM 2116 C C . ILE A 1 269 ? -9.117 -9.240 4.744 1.00 98.88 269 ILE A C 1
ATOM 2118 O O . ILE A 1 269 ? -9.660 -9.025 3.659 1.00 98.88 269 ILE A O 1
ATOM 2122 N N . ILE A 1 270 ? -7.948 -9.866 4.856 1.00 98.69 270 ILE A N 1
ATOM 2123 C CA . ILE A 1 270 ? -7.205 -10.396 3.709 1.00 98.69 270 ILE A CA 1
ATOM 2124 C C . ILE A 1 270 ? -6.763 -11.823 4.006 1.00 98.69 270 ILE A C 1
ATOM 2126 O O . ILE A 1 270 ? -6.128 -12.090 5.019 1.00 98.69 270 ILE A O 1
ATOM 2130 N N . SER A 1 271 ? -7.025 -12.718 3.060 1.00 98.31 271 SER A N 1
ATOM 2131 C CA . SER A 1 271 ? -6.300 -13.978 2.931 1.00 98.31 271 SER A CA 1
ATOM 2132 C C . SER A 1 271 ? -5.596 -14.006 1.583 1.00 98.31 271 SER A C 1
ATOM 2134 O O . SER A 1 271 ? -6.078 -13.431 0.603 1.00 98.31 271 SER A O 1
ATOM 2136 N N . ASN A 1 272 ? -4.453 -14.676 1.531 1.00 97.88 272 ASN A N 1
ATOM 2137 C CA . ASN A 1 272 ? -3.735 -14.963 0.295 1.00 97.88 272 ASN A CA 1
ATOM 2138 C C . ASN A 1 272 ? -3.965 -16.401 -0.206 1.00 97.88 272 ASN A C 1
ATOM 2140 O O . ASN A 1 272 ? -3.406 -16.772 -1.239 1.00 97.88 272 ASN A O 1
ATOM 2144 N N . ASN A 1 273 ? -4.796 -17.187 0.486 1.00 96.81 273 ASN A N 1
ATOM 2145 C CA . ASN A 1 273 ? -5.111 -18.566 0.141 1.00 96.81 273 ASN A CA 1
ATOM 2146 C C . ASN A 1 273 ? -6.405 -18.639 -0.686 1.00 96.81 273 ASN A C 1
ATOM 2148 O O . ASN A 1 273 ? -7.501 -18.437 -0.167 1.00 96.81 273 ASN A O 1
ATOM 2152 N N . HIS A 1 274 ? -6.274 -18.977 -1.970 1.00 94.50 274 HIS A N 1
ATOM 2153 C CA . HIS A 1 274 ? -7.411 -19.103 -2.889 1.00 94.50 274 HIS A CA 1
ATOM 2154 C C . HIS A 1 274 ? -8.311 -20.319 -2.608 1.00 94.50 274 HIS A C 1
ATOM 2156 O O . HIS A 1 274 ? -9.421 -20.387 -3.115 1.00 94.50 274 HIS A O 1
ATOM 2162 N N . ASP A 1 275 ? -7.842 -21.275 -1.804 1.00 96.06 275 ASP A N 1
ATOM 2163 C CA . ASP A 1 275 ? -8.586 -22.462 -1.380 1.00 96.06 275 ASP A CA 1
ATOM 2164 C C . ASP A 1 275 ? -9.071 -22.342 0.079 1.00 96.06 275 ASP A C 1
ATOM 2166 O O . ASP A 1 275 ? -9.434 -23.347 0.705 1.00 96.06 275 ASP A O 1
ATOM 2170 N N . LEU A 1 276 ? -9.061 -21.130 0.657 1.00 97.88 276 LEU A N 1
ATOM 2171 C CA . LEU A 1 276 ? -9.448 -20.899 2.048 1.00 97.88 276 LEU A CA 1
ATOM 2172 C C . LEU A 1 276 ? -10.859 -21.436 2.327 1.00 97.88 276 LEU A C 1
ATOM 2174 O O . LEU A 1 276 ? -11.857 -20.976 1.771 1.00 97.88 276 LEU A O 1
ATOM 2178 N N . LYS A 1 277 ? -10.936 -22.380 3.269 1.00 97.06 277 LYS A N 1
ATOM 2179 C CA . LYS A 1 277 ? -12.184 -22.956 3.778 1.00 97.06 277 LYS A CA 1
ATOM 2180 C C . LYS A 1 277 ? -12.162 -22.951 5.296 1.00 97.06 277 LYS A C 1
ATOM 2182 O O . LYS A 1 277 ? -11.530 -23.800 5.919 1.00 97.06 277 LYS A O 1
ATOM 2187 N N . MET A 1 278 ? -12.872 -21.995 5.878 1.00 97.31 278 MET A N 1
ATOM 2188 C CA . MET A 1 278 ? -13.043 -21.898 7.323 1.00 97.31 278 MET A CA 1
ATOM 2189 C C . MET A 1 278 ? -14.061 -22.924 7.837 1.00 97.31 278 MET A C 1
ATOM 2191 O O . MET A 1 278 ? -15.062 -23.216 7.172 1.00 97.31 278 MET A O 1
ATOM 2195 N N . ALA A 1 279 ? -13.838 -23.449 9.044 1.00 97.38 279 ALA A N 1
ATOM 2196 C CA . ALA A 1 279 ? -14.812 -24.324 9.693 1.00 97.38 279 ALA A CA 1
ATOM 2197 C C . ALA A 1 279 ? -16.095 -23.554 10.064 1.00 97.38 279 ALA A C 1
ATOM 2199 O O . ALA A 1 279 ? -16.060 -22.346 10.280 1.00 97.38 279 ALA A O 1
ATOM 2200 N N . ASP A 1 280 ? -17.224 -24.255 10.217 1.00 96.81 280 ASP A N 1
ATOM 2201 C CA . ASP A 1 280 ? -18.506 -23.636 10.615 1.00 96.81 280 ASP A CA 1
ATOM 2202 C C . ASP A 1 280 ? -18.440 -22.914 11.972 1.00 96.81 280 ASP A C 1
ATOM 2204 O O . ASP A 1 280 ? -19.227 -22.008 12.238 1.00 96.81 280 ASP A O 1
ATOM 2208 N N . SER A 1 281 ? -17.512 -23.323 12.841 1.00 96.50 281 SER A N 1
ATOM 2209 C CA . SER A 1 281 ? -17.269 -22.701 14.144 1.00 96.50 281 SER A CA 1
ATOM 2210 C C . SER A 1 281 ? -16.327 -21.499 14.098 1.00 96.50 281 SER A C 1
ATOM 2212 O O . SER A 1 281 ? -16.161 -20.835 15.119 1.00 96.50 281 SER A O 1
ATOM 2214 N N . ASP A 1 282 ? -15.649 -21.265 12.975 1.00 97.62 282 ASP A N 1
ATOM 2215 C CA . ASP A 1 282 ? -14.622 -20.235 12.885 1.00 97.62 282 ASP A CA 1
ATOM 2216 C C . ASP A 1 282 ? -15.233 -18.859 12.628 1.00 97.62 282 ASP A C 1
ATOM 2218 O O . ASP A 1 282 ? -16.234 -18.706 11.922 1.00 97.62 282 ASP A O 1
ATOM 2222 N N . GLN A 1 283 ? -14.589 -17.845 13.201 1.00 97.94 283 GLN A N 1
ATOM 2223 C CA . GLN A 1 283 ? -14.956 -16.448 13.036 1.00 97.94 283 GLN A CA 1
ATOM 2224 C C . GLN A 1 283 ? -13.712 -15.617 12.750 1.00 97.94 283 GLN A C 1
ATOM 2226 O O . GLN A 1 283 ? -12.670 -15.838 13.365 1.00 97.94 283 GLN A O 1
ATOM 2231 N N . VAL A 1 284 ? -13.856 -14.636 11.862 1.00 98.62 284 VAL A N 1
ATOM 2232 C CA . VAL A 1 284 ? -12.910 -13.527 11.721 1.00 98.62 284 VAL A CA 1
ATOM 2233 C C . VAL A 1 284 ? -13.551 -12.308 12.363 1.00 98.62 284 VAL A C 1
ATOM 2235 O O . VAL A 1 284 ? -14.693 -11.972 12.046 1.00 98.62 284 VAL A O 1
ATOM 2238 N N . VAL A 1 285 ? -12.838 -11.658 13.277 1.00 98.69 285 VAL A N 1
ATOM 2239 C CA . VAL A 1 285 ? -13.358 -10.509 14.023 1.00 98.69 285 VAL A CA 1
ATOM 2240 C C . VAL A 1 285 ? -12.499 -9.287 13.736 1.00 98.69 285 VAL A C 1
ATOM 2242 O O . VAL A 1 285 ? -11.279 -9.325 13.885 1.00 98.69 285 VAL A O 1
ATOM 2245 N N . LEU A 1 286 ? -13.145 -8.198 13.321 1.00 98.88 286 LEU A N 1
ATOM 2246 C CA . LEU A 1 286 ? -12.531 -6.876 13.285 1.00 98.88 286 LEU A CA 1
ATOM 2247 C C . LEU A 1 286 ? -12.931 -6.133 14.553 1.00 98.88 286 LEU A C 1
ATOM 2249 O O . LEU A 1 286 ? -14.090 -5.745 14.711 1.00 98.88 286 LEU A O 1
ATOM 2253 N N . HIS A 1 287 ? -11.960 -5.933 15.435 1.00 98.81 287 HIS A N 1
ATOM 2254 C CA . HIS A 1 287 ? -12.126 -5.157 16.657 1.00 98.81 287 HIS A CA 1
ATOM 2255 C C . HIS A 1 287 ? -12.083 -3.666 16.325 1.00 98.81 287 HIS A C 1
ATOM 2257 O O . HIS A 1 287 ? -11.029 -3.039 16.413 1.00 98.81 287 HIS A O 1
ATOM 2263 N N . MET A 1 288 ? -13.215 -3.096 15.898 1.00 98.88 288 MET A N 1
ATOM 2264 C CA . MET A 1 288 ? -13.272 -1.698 15.452 1.00 98.88 288 MET A CA 1
ATOM 2265 C C . MET A 1 288 ? -13.059 -0.712 16.604 1.00 98.88 288 MET A C 1
ATOM 2267 O O . MET A 1 288 ? -12.695 0.428 16.356 1.00 98.88 288 MET A O 1
ATOM 2271 N N . GLY A 1 289 ? -13.244 -1.146 17.852 1.00 98.69 289 GLY A N 1
ATOM 2272 C CA . GLY A 1 289 ? -13.033 -0.339 19.052 1.00 98.69 289 GLY A CA 1
ATOM 2273 C C . GLY A 1 289 ? -14.304 0.308 19.590 1.00 98.69 289 GLY A C 1
ATOM 2274 O O . GLY A 1 289 ? -15.332 0.398 18.915 1.00 98.69 289 GLY A O 1
ATOM 2275 N N . ILE A 1 290 ? -14.242 0.768 20.840 1.00 98.44 290 ILE A N 1
ATOM 2276 C CA . ILE A 1 290 ? -15.427 1.201 21.592 1.00 98.44 290 ILE A CA 1
ATOM 2277 C C . ILE A 1 290 ? -16.085 2.459 21.003 1.00 98.44 290 ILE A C 1
ATOM 2279 O O . ILE A 1 290 ? -17.309 2.596 21.066 1.00 98.44 290 ILE A O 1
ATOM 2283 N N . ALA A 1 291 ? -15.308 3.330 20.344 1.00 98.69 291 ALA A N 1
ATOM 2284 C CA . ALA A 1 291 ? -15.825 4.453 19.554 1.00 98.69 291 ALA A CA 1
ATOM 2285 C C . ALA A 1 291 ? -16.822 3.999 18.468 1.00 98.69 291 ALA A C 1
ATOM 2287 O O . ALA A 1 291 ? -17.697 4.762 18.052 1.00 98.69 291 ALA A O 1
ATOM 2288 N N . HIS A 1 292 ? -16.746 2.729 18.066 1.00 98.88 292 HIS A N 1
ATOM 2289 C CA . HIS A 1 292 ? -17.529 2.111 17.008 1.00 98.88 292 HIS A CA 1
ATOM 2290 C C . HIS A 1 292 ? -18.547 1.078 17.504 1.00 98.88 292 HIS A C 1
ATOM 2292 O O . HIS A 1 292 ? -19.080 0.321 16.701 1.00 98.88 292 HIS A O 1
ATOM 2298 N N . ALA A 1 293 ? -18.894 1.051 18.795 1.00 98.69 293 ALA A N 1
ATOM 2299 C CA . ALA A 1 293 ? -19.925 0.150 19.322 1.00 98.69 293 ALA A CA 1
ATOM 2300 C C . ALA A 1 293 ? -21.320 0.400 18.707 1.00 98.69 293 ALA A C 1
ATOM 2302 O O . ALA A 1 293 ? -21.741 1.553 18.551 1.00 98.69 293 ALA A O 1
ATOM 2303 N N . ASN A 1 294 ? -22.065 -0.668 18.405 1.00 98.75 294 ASN A N 1
ATOM 2304 C CA . ASN A 1 294 ? -23.426 -0.654 17.848 1.00 98.75 294 ASN A CA 1
ATOM 2305 C C . ASN A 1 294 ? -23.565 0.256 16.612 1.00 98.75 294 ASN A C 1
ATOM 2307 O O . ASN A 1 294 ? -24.418 1.147 16.557 1.00 98.75 294 ASN A O 1
ATOM 2311 N N . GLN A 1 295 ? -22.674 0.091 15.641 1.00 98.69 295 GLN A N 1
ATOM 2312 C CA . GLN A 1 295 ? -22.525 0.960 14.480 1.00 98.69 295 GLN A CA 1
ATOM 2313 C C . GLN A 1 295 ? -22.745 0.207 13.172 1.00 98.69 295 GLN A C 1
ATOM 2315 O O . GLN A 1 295 ? -22.246 -0.897 12.996 1.00 98.69 295 GLN A O 1
ATOM 2320 N N . ALA A 1 296 ? -23.425 0.848 12.220 1.00 98.12 296 ALA A N 1
ATOM 2321 C CA . ALA A 1 296 ? -23.453 0.394 10.835 1.00 98.12 296 ALA A CA 1
ATOM 2322 C C . ALA A 1 296 ? -22.115 0.690 10.137 1.00 98.12 296 ALA A C 1
ATOM 2324 O O . ALA A 1 296 ? -21.704 1.845 10.029 1.00 98.12 296 ALA A O 1
ATOM 2325 N N . PHE A 1 297 ? -21.484 -0.353 9.614 1.00 98.12 297 PHE A N 1
ATOM 2326 C CA . PHE A 1 297 ? -20.377 -0.300 8.671 1.00 98.12 297 PHE A CA 1
ATOM 2327 C C . PHE A 1 297 ? -20.860 -0.711 7.290 1.00 98.12 297 PHE A C 1
ATOM 2329 O O . PHE A 1 297 ? -21.758 -1.542 7.155 1.00 98.12 297 PHE A O 1
ATOM 2336 N N . ARG A 1 298 ? -20.235 -0.150 6.259 1.00 96.50 298 ARG A N 1
ATOM 2337 C CA . ARG A 1 298 ? -20.541 -0.445 4.861 1.00 96.50 298 ARG A CA 1
ATOM 2338 C C . ARG A 1 298 ? -19.276 -0.868 4.127 1.00 96.50 298 ARG A C 1
ATOM 2340 O O . ARG A 1 298 ? -18.196 -0.364 4.431 1.00 96.50 298 ARG A O 1
ATOM 2347 N N . ALA A 1 299 ? -19.400 -1.766 3.157 1.00 97.56 299 ALA A N 1
ATOM 2348 C CA . ALA A 1 299 ? -18.248 -2.237 2.393 1.00 97.56 299 ALA A CA 1
ATOM 2349 C C . ALA A 1 299 ? -17.654 -1.143 1.482 1.00 97.56 299 ALA A C 1
ATOM 2351 O O . ALA A 1 299 ? -18.384 -0.341 0.899 1.00 97.56 299 ALA A O 1
ATOM 2352 N N . VAL A 1 300 ? -16.326 -1.130 1.325 1.00 97.19 300 VAL A N 1
ATOM 2353 C CA . VAL A 1 300 ? -15.626 -0.323 0.302 1.00 97.19 300 VAL A CA 1
ATOM 2354 C C . VAL A 1 300 ? -15.289 -1.192 -0.903 1.00 97.19 300 VAL A C 1
ATOM 2356 O O . VAL A 1 300 ? -15.610 -0.840 -2.034 1.00 97.19 300 VAL A O 1
ATOM 2359 N N . ILE A 1 301 ? -14.693 -2.357 -0.652 1.00 97.69 301 ILE A N 1
ATOM 2360 C CA . ILE A 1 301 ? -14.365 -3.366 -1.656 1.00 9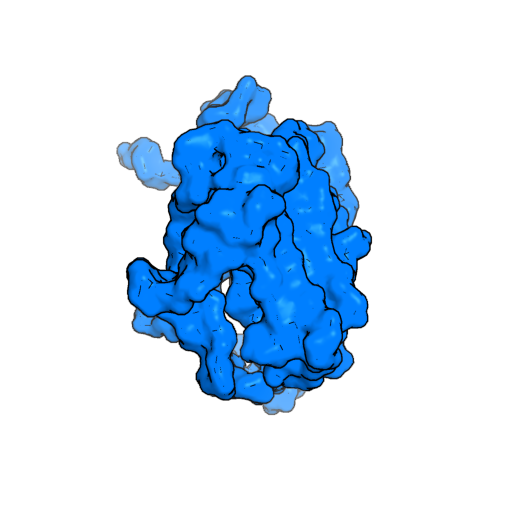7.69 301 ILE A CA 1
ATOM 2361 C C . ILE A 1 301 ? -14.801 -4.723 -1.114 1.00 97.69 301 ILE A C 1
ATOM 2363 O O . ILE A 1 301 ? -14.612 -5.008 0.067 1.00 97.69 301 ILE A O 1
ATOM 2367 N N . MET A 1 302 ? -15.382 -5.555 -1.975 1.00 97.31 302 MET A N 1
ATOM 2368 C CA . MET A 1 302 ? -15.646 -6.963 -1.686 1.00 97.31 302 MET A CA 1
ATOM 2369 C C . MET A 1 302 ? -15.156 -7.843 -2.824 1.00 97.31 302 MET A C 1
ATOM 2371 O O . MET A 1 302 ? -15.325 -7.502 -3.996 1.00 97.31 302 MET A O 1
ATOM 2375 N N . THR A 1 303 ? -14.611 -9.004 -2.478 1.00 97.62 303 THR A N 1
ATOM 2376 C CA . THR A 1 303 ? -14.322 -10.057 -3.451 1.00 97.62 303 THR A CA 1
ATOM 2377 C C . THR A 1 303 ? -15.622 -10.702 -3.930 1.00 97.62 303 THR A C 1
ATOM 2379 O O . THR A 1 303 ? -16.577 -10.878 -3.174 1.00 97.62 303 THR A O 1
ATOM 2382 N N . THR A 1 304 ? -15.665 -11.034 -5.214 1.00 96.31 304 THR A N 1
ATOM 2383 C CA . THR A 1 304 ? -16.750 -11.755 -5.885 1.00 96.31 304 THR A CA 1
ATOM 2384 C C . THR A 1 304 ? -16.147 -12.905 -6.687 1.00 96.31 304 THR A C 1
ATOM 2386 O O . THR A 1 304 ? -14.953 -12.893 -6.983 1.00 96.31 304 THR A O 1
ATOM 2389 N N . ALA A 1 305 ? -16.969 -13.858 -7.126 1.00 94.12 305 ALA A N 1
ATOM 2390 C CA . ALA A 1 305 ? -16.498 -15.010 -7.902 1.00 94.12 305 ALA A CA 1
ATOM 2391 C C . ALA A 1 305 ? -15.733 -14.645 -9.195 1.00 94.12 305 ALA A C 1
ATOM 2393 O O . ALA A 1 305 ? -14.998 -15.472 -9.724 1.00 94.12 305 ALA A O 1
ATOM 2394 N N . THR A 1 306 ? -15.916 -13.433 -9.730 1.00 93.75 306 THR A N 1
ATOM 2395 C CA . THR A 1 306 ? -15.318 -13.001 -11.006 1.00 93.75 306 THR A CA 1
ATOM 2396 C C . THR A 1 306 ? -14.433 -11.759 -10.886 1.00 93.75 306 THR A C 1
ATOM 2398 O O . THR A 1 306 ? -14.068 -11.184 -11.909 1.00 93.75 306 THR A O 1
ATOM 2401 N N . GLY A 1 307 ? -14.112 -11.301 -9.673 1.00 95.81 307 GLY A N 1
ATOM 2402 C CA . GLY A 1 307 ? -13.334 -10.077 -9.463 1.00 95.81 307 GLY A CA 1
ATOM 2403 C C . GLY A 1 307 ? -13.761 -9.326 -8.208 1.00 95.81 307 GLY A C 1
ATOM 2404 O O . GLY A 1 307 ? -14.034 -9.940 -7.181 1.00 95.81 307 GLY A O 1
ATOM 2405 N N . LEU A 1 308 ? -13.858 -8.000 -8.290 1.00 96.94 308 LEU A N 1
ATOM 2406 C CA . LEU A 1 308 ? -14.197 -7.142 -7.154 1.00 96.94 308 LEU A CA 1
ATOM 2407 C C . LEU A 1 308 ? -15.494 -6.367 -7.386 1.00 96.94 308 LEU A C 1
ATOM 2409 O O . LEU A 1 308 ? -15.731 -5.850 -8.476 1.00 96.94 308 LEU A O 1
ATOM 2413 N N . ALA A 1 309 ? -16.290 -6.223 -6.330 1.00 96.81 309 ALA A N 1
ATOM 2414 C CA . ALA A 1 309 ? -17.314 -5.195 -6.228 1.00 96.81 309 ALA A CA 1
ATOM 2415 C C . ALA A 1 309 ? -16.723 -3.989 -5.485 1.00 96.81 309 ALA A C 1
ATOM 2417 O O . ALA A 1 309 ? -16.287 -4.119 -4.340 1.00 96.81 309 ALA A O 1
ATOM 2418 N N . VAL A 1 310 ? -16.697 -2.830 -6.144 1.00 96.94 310 VAL A N 1
ATOM 2419 C CA . VAL A 1 310 ? -16.161 -1.574 -5.602 1.00 96.94 310 VAL A CA 1
ATOM 2420 C C . VAL A 1 310 ? -17.318 -0.614 -5.343 1.00 96.94 310 VAL A C 1
ATOM 2422 O O . VAL A 1 310 ? -18.092 -0.313 -6.251 1.00 96.94 310 VAL A O 1
ATOM 2425 N N . TYR A 1 311 ? -17.430 -0.123 -4.110 1.00 94.94 311 TYR A N 1
ATOM 2426 C CA . TYR A 1 311 ? -18.544 0.708 -3.661 1.00 94.94 311 TYR A CA 1
ATOM 2427 C C . TYR A 1 311 ? -18.085 2.134 -3.347 1.00 94.94 311 TYR A C 1
ATOM 2429 O O . TYR A 1 311 ? -17.443 2.404 -2.324 1.00 94.94 311 TYR A O 1
ATOM 2437 N N . ASN A 1 312 ? -18.466 3.056 -4.231 1.00 84.31 312 ASN A N 1
ATOM 2438 C CA . ASN A 1 312 ? -18.183 4.489 -4.116 1.00 84.31 312 ASN A CA 1
ATOM 2439 C C . ASN A 1 312 ? -19.354 5.299 -3.527 1.00 84.31 312 ASN A C 1
ATOM 2441 O O . ASN A 1 312 ? -19.234 6.514 -3.374 1.00 84.31 312 ASN A O 1
ATOM 2445 N N . ASP A 1 313 ? -20.471 4.644 -3.206 1.00 78.81 313 ASP A N 1
ATOM 2446 C CA . ASP A 1 313 ? -21.683 5.254 -2.661 1.00 78.81 313 ASP A CA 1
ATOM 2447 C C . ASP A 1 313 ? -22.268 4.431 -1.494 1.00 78.81 313 ASP A C 1
ATOM 2449 O O . ASP A 1 313 ? -21.696 3.425 -1.063 1.00 78.81 313 ASP A O 1
ATOM 2453 N N . ASP A 1 314 ? -23.404 4.889 -0.964 1.00 72.69 314 ASP A N 1
ATOM 2454 C CA . ASP A 1 314 ? -24.067 4.298 0.202 1.00 72.69 314 ASP A CA 1
ATOM 2455 C C . ASP A 1 314 ? -24.923 3.054 -0.130 1.00 72.69 314 ASP A C 1
ATOM 2457 O O . ASP A 1 314 ? -25.523 2.478 0.775 1.00 72.69 314 ASP A O 1
ATOM 2461 N N . ASN A 1 315 ? -24.960 2.574 -1.386 1.00 84.62 315 ASN A N 1
ATOM 2462 C CA . ASN A 1 315 ? -25.646 1.320 -1.757 1.00 84.62 315 ASN A CA 1
ATOM 2463 C C . ASN A 1 315 ? -24.817 0.061 -1.436 1.00 84.62 315 ASN A C 1
ATOM 2465 O O . ASN A 1 315 ? -25.107 -1.036 -1.920 1.00 84.62 315 ASN A O 1
ATOM 2469 N N . ALA A 1 316 ? -23.762 0.212 -0.641 1.00 94.31 316 ALA A N 1
ATOM 2470 C CA . ALA A 1 316 ? -22.898 -0.873 -0.219 1.00 94.31 316 ALA A CA 1
ATOM 2471 C C . ALA A 1 316 ? -23.581 -1.795 0.811 1.00 94.31 316 ALA A C 1
ATOM 2473 O O . ALA A 1 316 ? -24.363 -1.326 1.642 1.00 94.31 316 ALA A O 1
ATOM 2474 N N . PRO A 1 317 ? -23.243 -3.098 0.832 1.00 95.50 317 PRO A N 1
ATOM 2475 C CA . PRO A 1 317 ? -23.666 -4.008 1.890 1.00 95.50 317 PRO A CA 1
ATOM 2476 C C . PRO A 1 317 ? -23.314 -3.474 3.281 1.00 95.50 317 PRO A C 1
ATOM 2478 O O . PRO A 1 317 ? -22.186 -3.030 3.512 1.00 95.50 317 PRO A O 1
ATOM 2481 N N . ILE A 1 318 ? -24.281 -3.549 4.198 1.00 96.81 318 ILE A N 1
ATOM 2482 C CA . ILE A 1 318 ? -24.162 -3.059 5.574 1.00 96.81 318 ILE A CA 1
ATOM 2483 C C . ILE A 1 318 ? -23.970 -4.232 6.539 1.00 96.81 318 ILE A C 1
ATOM 2485 O O . ILE A 1 318 ? -24.644 -5.259 6.433 1.00 96.81 318 ILE A O 1
ATOM 2489 N N . ARG A 1 319 ? -23.090 -4.051 7.524 1.00 97.19 319 ARG A N 1
ATOM 2490 C CA . ARG A 1 319 ? -22.939 -4.916 8.701 1.00 97.19 319 ARG A CA 1
ATOM 2491 C C . ARG A 1 319 ? -22.878 -4.059 9.958 1.00 97.19 319 ARG A C 1
ATOM 2493 O O . ARG A 1 319 ? -22.458 -2.912 9.893 1.00 97.19 319 ARG A O 1
ATOM 2500 N N . TYR A 1 320 ? -23.301 -4.605 11.091 1.00 98.62 320 TYR A N 1
ATOM 2501 C CA . TYR A 1 320 ? -23.303 -3.882 12.359 1.00 98.62 320 TYR A CA 1
ATOM 2502 C C . TYR A 1 320 ? -22.235 -4.429 13.294 1.00 98.62 320 TYR A C 1
ATOM 2504 O O . TYR A 1 320 ? -22.092 -5.648 13.399 1.00 98.62 320 TYR A O 1
ATOM 2512 N N . THR A 1 321 ? -21.514 -3.537 13.969 1.00 98.88 321 THR A N 1
ATOM 2513 C CA . THR A 1 321 ? -20.728 -3.907 15.147 1.00 98.88 321 THR A CA 1
ATOM 2514 C C . THR A 1 321 ? -21.645 -4.214 16.324 1.00 98.88 321 THR A C 1
ATOM 2516 O O . THR A 1 321 ? -22.760 -3.688 16.419 1.00 98.88 321 THR A O 1
ATOM 2519 N N . ASP A 1 322 ? -21.168 -5.045 17.242 1.00 98.75 322 ASP A N 1
ATOM 2520 C CA . ASP A 1 322 ? -21.831 -5.288 18.521 1.00 98.75 322 ASP A CA 1
ATOM 2521 C C . ASP A 1 322 ? -21.543 -4.178 19.559 1.00 98.75 322 ASP A C 1
ATOM 2523 O O . ASP A 1 322 ? -20.993 -3.117 19.246 1.00 98.75 322 ASP A O 1
ATOM 2527 N N . ALA A 1 323 ? -21.913 -4.413 20.822 1.00 98.56 323 ALA A N 1
ATOM 2528 C CA . ALA A 1 323 ? -21.693 -3.465 21.914 1.00 98.56 323 ALA A CA 1
ATOM 2529 C C . ALA A 1 323 ? -20.215 -3.254 22.292 1.00 98.56 323 ALA A C 1
ATOM 2531 O O . ALA A 1 323 ? -19.916 -2.262 22.956 1.00 98.56 323 ALA A O 1
ATOM 2532 N N . ASN A 1 324 ? -19.312 -4.141 21.867 1.00 98.38 324 ASN A N 1
ATOM 2533 C CA . ASN A 1 324 ? -17.868 -4.003 22.054 1.00 98.38 324 ASN A CA 1
ATOM 2534 C C . ASN A 1 324 ? -17.200 -3.276 20.876 1.00 98.38 324 ASN A C 1
ATOM 2536 O O . ASN A 1 324 ? -16.033 -2.907 20.971 1.00 98.38 324 ASN 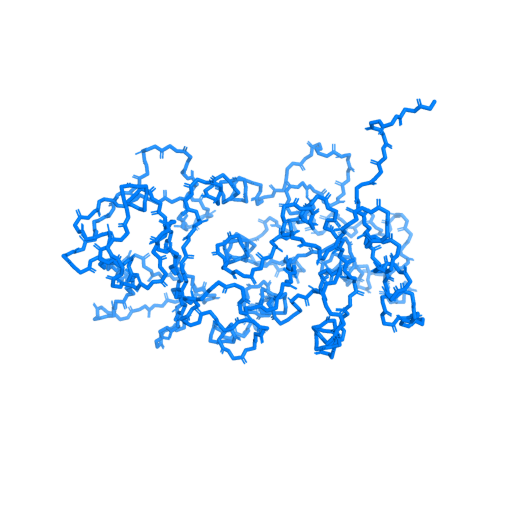A O 1
ATOM 2540 N N . GLY A 1 325 ? -17.936 -3.036 19.786 1.00 98.69 325 GLY A N 1
ATOM 2541 C CA . GLY A 1 325 ? -17.364 -2.497 18.556 1.00 98.69 325 GLY A CA 1
ATOM 2542 C C . GLY A 1 325 ? -16.813 -3.577 17.630 1.00 98.69 325 GLY A C 1
ATOM 2543 O O . GLY A 1 325 ? -16.016 -3.262 16.754 1.00 98.69 325 GLY A O 1
ATOM 2544 N N . ASP A 1 326 ? -17.234 -4.833 17.775 1.00 98.88 326 ASP A N 1
ATOM 2545 C CA . ASP A 1 326 ? -16.715 -5.932 16.964 1.00 98.88 326 ASP A CA 1
ATOM 2546 C C . ASP A 1 326 ? -17.587 -6.178 15.727 1.00 98.88 326 ASP A C 1
ATOM 2548 O O . ASP A 1 326 ? -18.796 -6.398 15.840 1.00 98.88 326 ASP A O 1
ATOM 2552 N N . LEU A 1 327 ? -16.980 -6.180 14.532 1.00 98.81 327 LEU A N 1
ATOM 2553 C CA . LEU A 1 327 ? -17.594 -6.763 13.333 1.00 98.81 327 LEU A CA 1
ATOM 2554 C C . LEU A 1 327 ? -17.191 -8.231 13.233 1.00 98.81 327 LEU A C 1
ATOM 2556 O O . LEU A 1 327 ? -16.009 -8.552 13.126 1.00 98.81 327 LEU A O 1
ATOM 2560 N N . ILE A 1 328 ? -18.183 -9.116 13.204 1.00 98.56 328 ILE A N 1
ATOM 2561 C CA . ILE A 1 328 ? -17.970 -10.564 13.194 1.00 98.56 328 ILE A CA 1
ATOM 2562 C C . ILE A 1 328 ? -18.302 -11.122 11.808 1.00 98.56 328 ILE A C 1
ATOM 2564 O O . ILE A 1 328 ? -19.349 -10.818 11.226 1.00 98.56 328 ILE A O 1
ATOM 2568 N N . PHE A 1 329 ? -17.404 -11.950 11.283 1.00 98.56 329 PHE A N 1
ATOM 2569 C CA . PHE A 1 329 ? -17.506 -12.622 9.991 1.00 98.56 329 PHE A CA 1
ATOM 2570 C C . PHE A 1 329 ? -17.356 -14.129 10.169 1.00 98.56 329 PHE A C 1
ATOM 2572 O O . PHE A 1 329 ? -16.656 -14.592 11.064 1.00 98.56 329 PHE A O 1
ATOM 2579 N N . THR A 1 330 ? -18.034 -14.895 9.321 1.00 98.00 330 THR A N 1
ATOM 2580 C CA . THR A 1 330 ? -18.070 -16.365 9.366 1.00 98.00 330 THR A CA 1
ATOM 2581 C C . THR A 1 330 ? -17.537 -16.964 8.067 1.00 98.00 330 THR A C 1
ATOM 2583 O O . THR A 1 330 ? -17.237 -16.242 7.116 1.00 98.00 330 THR A O 1
ATOM 2586 N N . ASN A 1 331 ? -17.509 -18.293 7.974 1.00 96.50 331 ASN A N 1
ATOM 2587 C CA . ASN A 1 331 ? -17.157 -19.007 6.743 1.00 96.50 331 ASN A CA 1
ATOM 2588 C C . ASN A 1 331 ? -18.083 -18.727 5.538 1.00 96.50 331 ASN A C 1
ATOM 2590 O O . ASN A 1 331 ? -17.748 -19.078 4.411 1.00 96.50 331 ASN A O 1
ATOM 2594 N N . LYS A 1 332 ? -19.241 -18.088 5.750 1.00 96.38 332 LYS A N 1
ATOM 2595 C CA . LYS A 1 332 ? -20.122 -17.611 4.668 1.00 96.38 332 LYS A CA 1
ATOM 2596 C C . LYS A 1 332 ? -19.669 -16.281 4.075 1.00 96.38 332 LYS A C 1
ATOM 2598 O O . LYS A 1 332 ? -20.125 -15.910 2.997 1.00 96.38 332 LYS A O 1
ATOM 2603 N N . ASP A 1 333 ? -18.821 -15.563 4.803 1.00 96.62 333 ASP A N 1
ATOM 2604 C CA . ASP A 1 333 ? -18.345 -14.231 4.450 1.00 96.62 333 ASP A CA 1
ATOM 2605 C C . ASP A 1 333 ? -16.898 -14.259 3.958 1.00 96.62 333 ASP A C 1
ATOM 2607 O O . ASP A 1 333 ? -16.551 -13.518 3.043 1.00 96.62 333 ASP A O 1
ATOM 2611 N N . VAL A 1 334 ? -16.063 -15.097 4.581 1.00 97.62 334 VAL A N 1
ATOM 2612 C CA . VAL A 1 334 ? -14.623 -15.182 4.327 1.00 97.62 334 VAL A CA 1
ATOM 2613 C C . VAL A 1 334 ? -14.289 -16.583 3.821 1.00 97.62 334 VAL A C 1
ATOM 2615 O O . VAL A 1 334 ? -14.380 -17.567 4.556 1.00 97.62 334 VAL A O 1
ATOM 2618 N N . TYR A 1 335 ? -13.936 -16.658 2.542 1.00 97.00 335 TYR A N 1
ATOM 2619 C CA . TYR A 1 335 ? -13.571 -17.877 1.824 1.00 97.00 335 TYR A CA 1
ATOM 2620 C C . TYR A 1 335 ? -12.687 -17.526 0.619 1.00 97.00 335 TYR A C 1
ATOM 2622 O O . TYR A 1 335 ? -12.628 -16.359 0.216 1.00 97.00 335 TYR A O 1
ATOM 2630 N N . GLY A 1 336 ? -11.989 -18.537 0.097 1.00 93.81 336 GLY A N 1
ATOM 2631 C CA . GLY A 1 336 ? -11.190 -18.471 -1.130 1.00 93.81 336 GLY A CA 1
ATOM 2632 C C . GLY A 1 336 ? -12.028 -18.649 -2.387 1.00 93.81 336 GLY A C 1
ATOM 2633 O O . GLY A 1 336 ? -12.972 -19.475 -2.357 1.00 93.81 336 GLY A O 1
#

Secondary structure (DSSP, 8-state):
--TTS-----EE--GGGS-THHHHHHHHHHHHHH-TTS-HHHHTTS-EEE---STTHHHHHHHTT-SEEEE-HHHHHHIIIIIIS-TTTPPPTTHHHHS-SS--TEE--SS-SPPEEE-S--SSTTTHHHHHHHHHHH-GGGTTSSS--HHHHHHHHHHHHHHTT-SS-SSSPS-HHHHHHHHHH-SS-EE---HHHHB-SSSSTTTSB-TTHHHHHHHHHHHHHH--S-EEEEE-TTSEEEEEE--TT--STT----TTGGG--EEEEEE--TT----TT-EEEEE--GGGTT-EEE-SEEEETTEEEE--STTS-EEE--TTSEEEEETTTS--

Radius of gyration: 21.45 Å; Cα contacts (8 Å, |Δi|>4): 606; chains: 1; bounding box: 55×58×55 Å

Mean predicted aligned error: 3.06 Å

Solvent-accessible surface area (backbone atoms only — not comparable to full-atom values): 18766 Å² total; per-residue (Å²): 138,65,89,88,75,65,81,64,54,53,71,47,73,57,45,88,76,55,72,67,67,55,58,56,52,52,39,50,49,44,32,73,78,62,44,37,89,73,45,67,80,50,31,68,66,39,70,21,36,42,47,43,86,54,90,60,46,52,60,53,35,60,79,70,69,48,69,44,28,33,45,35,56,42,52,24,48,38,37,38,39,28,39,20,43,54,82,96,64,38,47,62,54,56,48,61,78,74,40,55,85,61,72,42,56,69,32,56,78,78,96,73,67,74,74,27,30,35,38,81,48,44,88,56,50,83,37,47,57,48,45,9,50,47,30,26,74,78,39,61,87,51,60,77,17,79,75,61,54,71,71,50,45,59,53,30,49,56,52,51,64,54,29,64,72,42,92,80,47,89,74,44,73,37,53,58,64,59,39,49,48,54,49,59,60,48,70,82,50,45,64,47,83,41,66,56,54,40,16,49,81,66,84,62,90,83,71,45,71,30,99,44,25,71,54,51,53,50,47,55,55,43,30,80,66,21,58,30,44,15,30,37,38,49,59,50,99,82,46,39,31,35,39,31,24,42,0,47,79,10,40,51,56,78,33,61,45,45,84,67,12,53,75,28,27,47,76,45,80,48,65,74,53,70,79,41,76,56,52,93,87,44,70,53,70,43,71,48,10,45,41,35,35,66,30,84,43,64,46,52,68,43,85,49,102,88,48,73,49,72,41,93,57,87,89,33,65,73,48,59,21,39,83,68,5,37,36,78,40,37,44,91,74,50,64,71

Organism: Weissella confusa (NCBI:txid1583)